Protein AF-A0A7W0CB00-F1 (afdb_monomer)

Organism: NCBI:txid332175

Mean predicted aligned error: 8.46 Å

Structure (mmCIF, N/CA/C/O backbone):
data_AF-A0A7W0CB00-F1
#
_entry.id   AF-A0A7W0CB00-F1
#
loop_
_atom_site.group_PDB
_atom_site.id
_atom_site.type_symbol
_atom_site.label_atom_id
_atom_site.label_alt_id
_atom_site.label_comp_id
_atom_site.label_asym_id
_atom_site.label_entity_id
_atom_site.label_seq_id
_atom_site.pdbx_PDB_ins_code
_atom_site.Cartn_x
_atom_site.Cartn_y
_atom_site.Cartn_z
_atom_site.occupancy
_atom_site.B_iso_or_equiv
_atom_site.auth_seq_id
_atom_site.auth_comp_id
_atom_site.auth_asym_id
_atom_site.auth_atom_id
_atom_site.pdbx_PDB_model_num
ATOM 1 N N . MET A 1 1 ? 24.363 -3.807 2.757 1.00 38.34 1 MET A N 1
ATOM 2 C CA . MET A 1 1 ? 22.999 -4.264 3.064 1.00 38.34 1 MET A CA 1
ATOM 3 C C . MET A 1 1 ? 22.272 -3.070 3.634 1.00 38.34 1 MET A C 1
ATOM 5 O O . MET A 1 1 ? 22.645 -2.633 4.711 1.00 38.34 1 MET A O 1
ATOM 9 N N . THR A 1 2 ? 21.326 -2.505 2.899 1.00 34.03 2 TH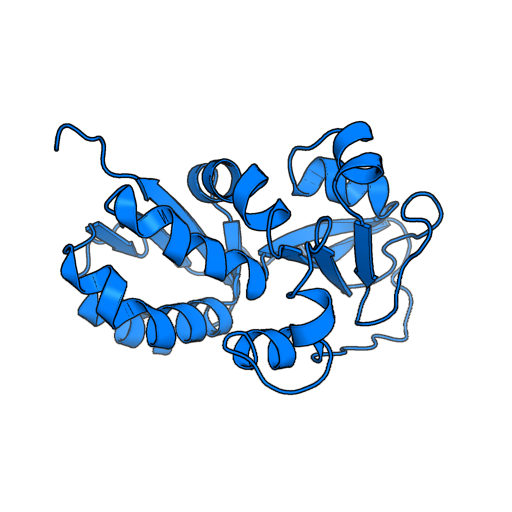R A N 1
ATOM 10 C CA . THR A 1 2 ? 20.305 -1.653 3.511 1.00 34.03 2 THR A CA 1
ATOM 11 C C . THR A 1 2 ? 19.002 -2.302 3.096 1.00 34.03 2 THR A C 1
ATOM 13 O O . THR A 1 2 ? 18.492 -2.011 2.026 1.00 34.03 2 THR A O 1
ATOM 16 N N . SER A 1 3 ? 18.662 -3.339 3.863 1.00 48.78 3 SER A N 1
ATOM 17 C CA . SER A 1 3 ? 17.321 -3.912 3.956 1.00 48.78 3 SER A CA 1
ATOM 18 C C . SER A 1 3 ? 16.402 -2.839 4.537 1.00 48.78 3 SER A C 1
ATOM 20 O O . SER A 1 3 ? 16.895 -1.957 5.257 1.00 48.78 3 SER A O 1
ATOM 22 N N . ILE A 1 4 ? 15.094 -2.938 4.307 1.00 56.94 4 ILE A N 1
ATOM 23 C CA . ILE A 1 4 ? 14.092 -2.175 5.034 1.00 56.94 4 ILE A CA 1
ATOM 24 C C . ILE A 1 4 ? 14.414 -2.513 6.479 1.00 56.94 4 ILE A C 1
ATOM 26 O O . ILE A 1 4 ? 14.528 -3.693 6.828 1.00 56.94 4 ILE A O 1
ATOM 30 N N . ALA A 1 5 ? 14.700 -1.483 7.277 1.00 63.84 5 ALA A N 1
ATOM 31 C CA . ALA A 1 5 ? 14.856 -1.676 8.706 1.00 63.84 5 ALA A CA 1
ATOM 32 C C . ALA A 1 5 ? 13.623 -2.446 9.175 1.00 63.84 5 ALA A C 1
ATOM 34 O O . ALA A 1 5 ? 12.512 -2.081 8.775 1.00 63.84 5 ALA A O 1
ATOM 35 N N . GLU A 1 6 ? 13.826 -3.526 9.935 1.00 71.88 6 GLU A N 1
ATOM 36 C CA . GLU A 1 6 ? 12.709 -4.315 10.446 1.00 71.88 6 GLU A CA 1
ATOM 37 C C . GLU A 1 6 ? 11.661 -3.361 11.031 1.00 71.88 6 GLU A C 1
ATOM 39 O O . GLU A 1 6 ? 12.034 -2.409 11.734 1.00 71.88 6 GLU A O 1
ATOM 44 N N . PRO A 1 7 ? 10.379 -3.538 10.666 1.00 79.12 7 PRO A N 1
ATOM 45 C CA . PRO A 1 7 ? 9.341 -2.606 11.060 1.00 79.12 7 PRO A CA 1
ATOM 46 C C . PRO A 1 7 ? 9.359 -2.464 12.580 1.00 79.12 7 PRO A C 1
ATOM 48 O O . PRO A 1 7 ? 9.308 -3.448 13.312 1.00 79.12 7 PRO A O 1
ATOM 51 N N . SER A 1 8 ? 9.435 -1.225 13.063 1.00 82.62 8 SER A N 1
ATOM 52 C CA . SER A 1 8 ? 9.535 -0.935 14.498 1.00 82.62 8 SER A CA 1
ATOM 53 C C . SER A 1 8 ? 8.220 -1.206 15.239 1.00 82.62 8 SER A C 1
ATOM 55 O O . SER A 1 8 ? 8.160 -1.153 16.474 1.00 82.62 8 SER A O 1
ATOM 57 N N . VAL A 1 9 ? 7.155 -1.470 14.477 1.00 91.69 9 VAL A N 1
ATOM 58 C CA . VAL A 1 9 ? 5.795 -1.706 14.944 1.00 91.69 9 VAL A CA 1
ATOM 59 C C . VAL A 1 9 ? 5.123 -2.766 14.088 1.00 91.69 9 VAL A C 1
ATOM 61 O O . VAL A 1 9 ? 5.097 -2.656 12.863 1.00 91.69 9 VAL A O 1
ATOM 64 N N . GLU A 1 10 ? 4.488 -3.725 14.744 1.00 94.12 10 GLU A N 1
ATOM 65 C CA . GLU A 1 10 ? 3.539 -4.638 14.123 1.00 94.12 10 GLU A CA 1
ATOM 66 C C . GLU A 1 10 ? 2.131 -4.286 14.583 1.00 94.12 10 GLU A C 1
ATOM 68 O O . GLU A 1 10 ? 1.866 -4.150 15.777 1.00 94.12 10 GLU A O 1
ATOM 73 N N . MET A 1 11 ? 1.220 -4.113 13.635 1.00 94.50 11 MET A N 1
ATOM 74 C CA . MET A 1 11 ? -0.173 -3.805 13.904 1.00 94.50 11 MET A CA 1
ATOM 75 C C . MET A 1 11 ? -1.073 -4.822 13.219 1.00 94.50 11 MET A C 1
ATOM 77 O O . MET A 1 11 ? -0.942 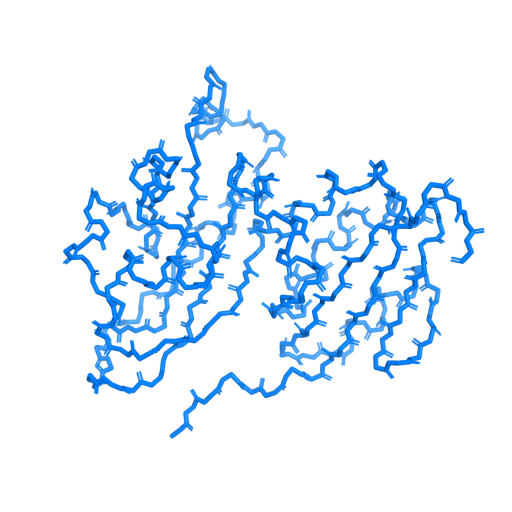-5.059 12.020 1.00 94.50 11 MET A O 1
ATOM 81 N N . ALA A 1 12 ? -2.025 -5.361 13.974 1.00 94.94 12 ALA A N 1
ATOM 82 C CA . ALA A 1 12 ? -3.109 -6.176 13.451 1.00 94.94 12 ALA A CA 1
ATOM 83 C C . ALA A 1 12 ? -4.445 -5.493 13.752 1.00 94.94 12 ALA A C 1
ATOM 85 O O . ALA A 1 12 ? -4.664 -5.014 14.868 1.00 94.94 12 ALA A O 1
ATOM 86 N N . ILE A 1 13 ? -5.326 -5.432 12.757 1.00 92.62 13 ILE A N 1
ATOM 87 C CA . ILE A 1 13 ? -6.650 -4.821 12.884 1.00 92.62 13 ILE A CA 1
ATOM 88 C C . ILE A 1 13 ? -7.703 -5.795 12.369 1.00 92.62 13 ILE A C 1
ATOM 90 O O . ILE A 1 13 ? -7.598 -6.284 11.247 1.00 92.62 13 ILE A O 1
ATOM 94 N N . ILE A 1 14 ? -8.747 -6.030 13.157 1.00 92.69 14 ILE A N 1
ATOM 95 C CA . ILE A 1 14 ? -9.947 -6.744 12.722 1.00 92.69 14 ILE A CA 1
ATOM 96 C C . ILE A 1 14 ? -11.077 -5.728 12.595 1.00 92.69 14 ILE A C 1
ATOM 98 O O . ILE A 1 14 ? -11.448 -5.071 13.568 1.00 92.69 14 ILE A O 1
ATOM 102 N N . VAL A 1 15 ? -11.617 -5.581 11.387 1.00 90.75 15 VAL A N 1
ATOM 103 C CA . VAL A 1 15 ? -12.656 -4.587 11.074 1.00 90.75 15 VAL A CA 1
ATOM 104 C C . VAL A 1 15 ? -13.910 -5.225 10.498 1.00 90.75 15 VAL A C 1
ATOM 106 O O . VAL A 1 15 ? -13.851 -6.278 9.875 1.00 90.75 15 VAL A O 1
ATOM 109 N N . ALA A 1 16 ? -15.060 -4.565 10.609 1.00 89.06 16 ALA A N 1
ATOM 110 C CA . ALA A 1 16 ? -16.251 -5.018 9.898 1.00 89.06 16 ALA A CA 1
ATOM 111 C C . ALA A 1 16 ? -16.028 -5.028 8.369 1.00 89.06 16 ALA A C 1
ATOM 113 O O . ALA A 1 16 ? -15.425 -4.109 7.809 1.00 89.06 16 ALA A O 1
ATOM 114 N N . GLN A 1 17 ? -16.590 -6.026 7.675 1.00 86.00 17 GLN A N 1
ATOM 115 C CA . GLN A 1 17 ? -16.540 -6.158 6.206 1.00 86.00 17 GLN A CA 1
ATOM 116 C C . GLN A 1 17 ? -16.964 -4.871 5.471 1.00 86.00 17 GLN A C 1
ATOM 118 O O . GLN A 1 17 ? -16.367 -4.475 4.470 1.00 86.00 17 GLN A O 1
ATOM 123 N N . SER A 1 18 ? -17.958 -4.160 6.011 1.00 86.81 18 SER A N 1
ATOM 124 C CA . SER A 1 18 ? -18.460 -2.883 5.484 1.00 86.81 18 SER A CA 1
ATOM 125 C C . SER A 1 18 ? -17.407 -1.764 5.459 1.00 86.81 18 SER A C 1
ATOM 127 O O . SER A 1 18 ? -17.572 -0.779 4.735 1.00 86.81 18 SER A O 1
ATOM 129 N N . ARG A 1 19 ? -16.316 -1.898 6.224 1.00 88.06 19 ARG A N 1
ATOM 130 C CA . ARG A 1 19 ? -15.235 -0.910 6.336 1.00 88.06 19 ARG A CA 1
ATOM 131 C C . ARG A 1 19 ? -14.045 -1.191 5.431 1.00 88.06 19 ARG A C 1
ATOM 133 O O . ARG A 1 19 ? -13.216 -0.297 5.270 1.00 88.06 19 ARG A O 1
ATOM 140 N N . LEU A 1 20 ? -13.980 -2.347 4.766 1.00 84.44 20 LEU A N 1
ATOM 141 C CA . LEU A 1 20 ? -12.871 -2.674 3.860 1.00 84.44 20 LEU A CA 1
ATOM 142 C C . LEU A 1 20 ? -12.677 -1.618 2.765 1.00 84.44 20 LEU A C 1
ATOM 144 O O . LEU A 1 20 ? -11.552 -1.214 2.481 1.00 84.44 20 LEU A O 1
ATOM 148 N N . SER A 1 21 ? -13.767 -1.093 2.203 1.00 84.25 21 SER A N 1
ATOM 149 C CA . SER A 1 21 ? -13.711 -0.025 1.195 1.00 84.25 21 SER A CA 1
ATOM 150 C C . SER A 1 21 ? -13.016 1.244 1.698 1.00 84.25 21 SER A C 1
ATOM 152 O O . SER A 1 21 ? -12.333 1.911 0.925 1.00 84.25 21 SER A O 1
ATOM 154 N N . LEU A 1 22 ? -13.169 1.570 2.985 1.00 86.06 22 LEU A N 1
ATOM 155 C CA . LEU A 1 22 ? -12.521 2.724 3.606 1.00 86.06 22 LEU A CA 1
ATOM 156 C C . LEU A 1 22 ? -11.036 2.455 3.851 1.00 86.06 22 LEU A C 1
ATOM 158 O O . LEU A 1 22 ? -10.194 3.313 3.598 1.00 86.06 22 LEU A O 1
ATOM 162 N N . ILE A 1 23 ? -10.718 1.242 4.296 1.00 86.56 23 ILE A N 1
ATOM 163 C CA . ILE A 1 23 ? -9.348 0.813 4.578 1.00 86.56 23 ILE A CA 1
ATOM 164 C C . ILE A 1 23 ? -8.503 0.792 3.313 1.00 86.56 23 ILE A C 1
ATOM 166 O O . ILE A 1 23 ? -7.345 1.191 3.353 1.00 86.56 23 ILE A O 1
ATOM 170 N N . ARG A 1 24 ? -9.088 0.450 2.162 1.00 86.00 24 ARG A N 1
ATOM 171 C CA . ARG A 1 24 ? -8.395 0.508 0.866 1.00 86.00 24 ARG A CA 1
ATOM 172 C C . ARG A 1 24 ? -7.838 1.896 0.523 1.00 86.00 24 ARG A C 1
ATOM 174 O O . ARG A 1 24 ? -6.955 2.001 -0.322 1.00 86.00 24 ARG A O 1
ATOM 181 N N . LEU A 1 25 ? -8.287 2.972 1.173 1.00 87.06 25 LEU A N 1
ATOM 182 C CA . LEU A 1 25 ? -7.678 4.292 0.988 1.00 87.06 25 LEU A CA 1
ATOM 183 C C . LEU A 1 25 ? -6.226 4.352 1.490 1.00 87.06 25 LEU A C 1
ATOM 185 O O . LEU A 1 25 ? -5.469 5.196 1.009 1.00 87.06 25 LEU A O 1
ATOM 189 N N . VAL A 1 26 ? -5.814 3.443 2.383 1.00 89.88 26 VAL A N 1
ATOM 190 C CA . VAL A 1 26 ? -4.429 3.329 2.868 1.00 89.88 26 VAL A CA 1
ATOM 191 C C . VAL A 1 26 ? -3.440 3.068 1.727 1.00 89.88 26 VAL A C 1
ATOM 193 O O . VAL A 1 26 ? -2.321 3.568 1.748 1.00 89.88 26 VAL A O 1
ATOM 196 N N . PHE A 1 27 ? -3.861 2.389 0.656 1.00 90.12 27 PHE A N 1
ATOM 197 C CA . PHE A 1 27 ? -3.003 2.127 -0.503 1.00 90.12 27 PHE A CA 1
ATOM 198 C C . PHE A 1 27 ? -2.550 3.395 -1.232 1.00 90.12 27 PHE A C 1
ATOM 200 O O . PHE A 1 27 ? -1.502 3.392 -1.877 1.00 90.12 27 PHE A O 1
ATOM 207 N N . GLY A 1 28 ? -3.302 4.491 -1.114 1.00 88.81 28 GLY A N 1
ATOM 208 C CA . GLY A 1 28 ? -2.909 5.783 -1.672 1.00 88.81 28 GLY A CA 1
ATOM 209 C C . GLY A 1 28 ? -1.833 6.508 -0.855 1.00 88.81 28 GLY A C 1
ATOM 210 O O . GLY A 1 28 ? -1.223 7.453 -1.359 1.00 88.81 28 GLY A O 1
ATOM 211 N N . TYR A 1 29 ? -1.585 6.073 0.383 1.00 89.25 29 TYR A N 1
ATOM 212 C CA . TYR A 1 29 ? -0.514 6.588 1.237 1.00 89.25 29 TYR A CA 1
ATOM 213 C C . TYR A 1 29 ? 0.840 5.987 0.864 1.00 89.25 29 TYR A C 1
ATOM 215 O O . TYR A 1 29 ? 1.828 6.715 0.767 1.00 89.25 29 TYR A O 1
ATOM 223 N N . GLY A 1 30 ? 0.840 4.705 0.501 1.00 90.56 30 GLY A N 1
ATOM 224 C CA . GLY A 1 30 ? 1.978 4.006 -0.081 1.00 90.56 30 GLY A CA 1
ATOM 225 C C . GLY 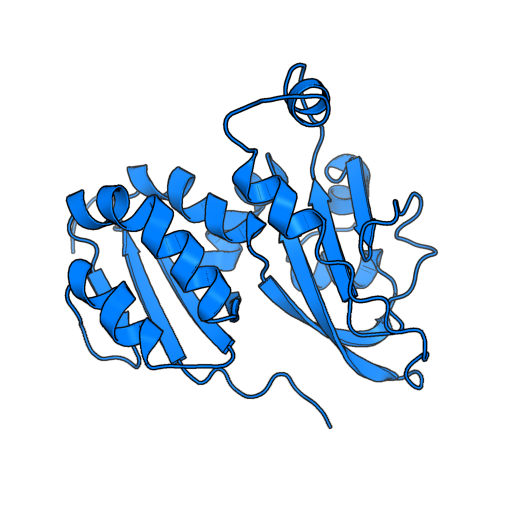A 1 30 ? 2.463 2.844 0.771 1.00 90.56 30 GLY A C 1
ATOM 226 O O . GLY A 1 30 ? 2.483 2.922 1.994 1.00 90.56 30 GLY A O 1
ATOM 227 N N . ILE A 1 31 ? 2.863 1.776 0.090 1.00 92.50 31 ILE A N 1
ATOM 228 C CA . ILE A 1 31 ? 3.422 0.559 0.678 1.00 92.50 31 ILE A CA 1
ATOM 229 C C . ILE A 1 31 ? 4.881 0.453 0.277 1.00 92.50 31 ILE A C 1
ATOM 231 O O . ILE A 1 31 ? 5.223 0.675 -0.881 1.00 92.50 31 ILE A O 1
ATOM 235 N N . GLN A 1 32 ? 5.735 0.105 1.223 1.00 92.75 32 GLN A N 1
ATOM 236 C CA . GLN A 1 32 ? 7.159 -0.062 1.014 1.00 92.75 32 GLN A CA 1
ATOM 237 C C . GLN A 1 32 ? 7.503 -1.506 0.671 1.00 92.75 32 GLN A C 1
ATOM 239 O O . GLN A 1 32 ? 7.108 -2.450 1.352 1.00 92.75 32 GLN A O 1
ATOM 244 N N . PHE A 1 33 ? 8.300 -1.637 -0.379 1.00 92.56 33 PHE A N 1
ATOM 245 C CA . PHE A 1 33 ? 8.889 -2.874 -0.858 1.00 92.56 33 PHE A CA 1
ATOM 246 C C . PHE A 1 33 ? 10.383 -2.679 -1.068 1.00 92.56 33 PHE A C 1
ATOM 248 O O . PHE A 1 33 ? 10.890 -1.555 -1.083 1.00 92.56 33 PHE A O 1
ATOM 255 N N . GLU A 1 34 ? 11.075 -3.783 -1.308 1.00 91.88 34 GLU A N 1
ATOM 256 C CA . GLU A 1 34 ? 12.473 -3.778 -1.698 1.00 91.88 34 GLU A CA 1
ATOM 257 C C . GLU A 1 34 ? 12.714 -4.546 -2.972 1.00 91.88 34 GLU A C 1
ATOM 259 O O . GLU A 1 34 ? 12.075 -5.554 -3.256 1.00 91.88 34 GLU A O 1
ATOM 264 N N . THR A 1 35 ? 13.688 -4.056 -3.725 1.00 93.81 35 THR A N 1
ATOM 265 C CA . THR A 1 35 ? 14.151 -4.712 -4.934 1.00 93.81 35 THR A CA 1
ATOM 266 C C . THR A 1 35 ? 15.622 -4.393 -5.170 1.00 93.81 35 THR A C 1
ATOM 268 O O . THR A 1 35 ? 16.099 -3.334 -4.754 1.00 93.81 35 THR A O 1
ATOM 271 N N . PRO A 1 36 ? 16.377 -5.267 -5.849 1.00 93.81 36 PRO A N 1
ATOM 272 C CA . PRO A 1 36 ? 17.670 -4.893 -6.398 1.00 93.81 36 PRO A CA 1
ATOM 273 C C . PRO A 1 36 ? 17.551 -3.727 -7.393 1.00 93.81 36 PRO A C 1
ATOM 275 O O . PRO A 1 36 ? 16.606 -3.641 -8.177 1.00 93.81 36 PRO A O 1
ATOM 278 N N . ALA A 1 37 ? 18.541 -2.840 -7.394 1.00 93.31 37 ALA A N 1
ATOM 279 C CA . ALA A 1 37 ? 18.692 -1.809 -8.407 1.00 93.31 37 ALA A CA 1
ATOM 280 C C . ALA A 1 37 ? 18.960 -2.453 -9.776 1.00 93.31 37 ALA A C 1
ATOM 282 O O . ALA A 1 37 ? 19.809 -3.345 -9.893 1.00 93.31 37 ALA A O 1
ATOM 283 N N . GLY A 1 38 ? 18.264 -1.971 -10.803 1.00 93.19 38 GLY A N 1
ATOM 284 C CA . GLY A 1 38 ? 18.233 -2.545 -12.149 1.00 93.19 38 GLY A CA 1
ATOM 285 C C . GLY A 1 38 ? 17.049 -3.485 -12.396 1.00 93.19 38 GLY A C 1
ATOM 286 O O . GLY A 1 38 ? 16.883 -3.947 -13.519 1.00 93.19 38 GLY A O 1
ATOM 287 N N . THR A 1 39 ? 16.207 -3.766 -11.394 1.00 95.62 39 THR A N 1
ATOM 288 C CA . THR A 1 39 ? 14.966 -4.524 -11.623 1.00 95.62 39 THR A CA 1
ATOM 289 C C . THR A 1 39 ? 14.023 -3.727 -12.519 1.00 95.62 39 THR A C 1
ATOM 291 O O . THR A 1 39 ? 13.791 -2.536 -12.289 1.00 95.62 39 THR A O 1
ATOM 294 N N . ARG A 1 40 ? 13.458 -4.381 -13.536 1.00 95.44 40 ARG A N 1
ATOM 295 C CA . ARG A 1 40 ? 12.461 -3.773 -14.422 1.00 95.44 40 ARG A CA 1
ATOM 296 C C . ARG A 1 40 ? 11.192 -3.452 -13.651 1.00 95.44 40 ARG A C 1
ATOM 298 O O . ARG A 1 40 ? 10.769 -4.220 -12.789 1.00 95.44 40 ARG A O 1
ATOM 305 N N . VAL A 1 41 ? 10.553 -2.336 -13.984 1.00 94.94 41 VAL A N 1
ATOM 306 C CA . VAL A 1 41 ? 9.341 -1.900 -13.277 1.00 94.94 41 VAL A CA 1
ATOM 307 C C . VAL A 1 41 ? 8.215 -2.929 -13.410 1.00 94.94 41 VAL A C 1
ATOM 309 O O . VAL A 1 41 ? 7.532 -3.215 -12.433 1.00 94.94 41 VAL A O 1
ATOM 312 N N . SER A 1 42 ? 8.051 -3.524 -14.590 1.00 93.12 42 SER A N 1
ATOM 313 C CA . SER A 1 42 ? 7.098 -4.618 -14.841 1.00 93.12 42 SER A CA 1
ATOM 314 C C . SER A 1 42 ? 7.316 -5.839 -13.939 1.00 93.12 42 SER A C 1
ATOM 316 O O . SER A 1 42 ? 6.364 -6.313 -13.319 1.00 93.12 42 SER A O 1
ATOM 318 N N . ASP A 1 43 ? 8.549 -6.335 -13.838 1.00 94.50 43 ASP A N 1
ATOM 319 C CA . ASP A 1 43 ? 8.894 -7.495 -13.003 1.00 94.50 43 ASP A CA 1
ATOM 320 C C . ASP A 1 43 ? 8.682 -7.191 -11.518 1.00 94.50 43 ASP A C 1
ATOM 322 O O . ASP A 1 43 ? 8.090 -7.985 -10.784 1.00 94.50 43 ASP A O 1
ATOM 326 N N . PHE A 1 44 ? 9.109 -6.001 -11.087 1.00 95.69 44 PHE A N 1
ATOM 327 C CA . PHE A 1 44 ? 8.903 -5.537 -9.723 1.00 95.69 44 PHE A CA 1
ATOM 328 C C . PHE A 1 44 ? 7.415 -5.477 -9.364 1.00 95.69 44 PHE A C 1
ATOM 330 O O . PHE A 1 44 ? 7.023 -5.987 -8.320 1.00 95.69 44 PHE A O 1
ATOM 337 N N . LEU A 1 45 ? 6.574 -4.879 -10.215 1.00 93.88 45 LEU A N 1
ATOM 338 C CA . LEU A 1 45 ? 5.144 -4.745 -9.930 1.00 93.88 45 LEU A CA 1
ATOM 339 C C . LEU A 1 45 ? 4.444 -6.105 -9.865 1.00 93.88 45 LEU A C 1
ATOM 341 O O . LEU A 1 45 ? 3.610 -6.297 -8.986 1.00 93.88 45 LEU A O 1
ATOM 345 N N . GLN A 1 46 ? 4.803 -7.058 -10.728 1.00 93.06 46 GLN A N 1
ATOM 346 C CA . GLN A 1 46 ? 4.266 -8.422 -10.662 1.00 93.06 46 GLN A CA 1
ATOM 347 C C . GLN A 1 46 ? 4.559 -9.075 -9.308 1.00 93.06 46 GLN A C 1
ATOM 349 O O . GLN A 1 46 ? 3.656 -9.601 -8.659 1.00 93.06 46 GLN A O 1
ATOM 354 N N . GLN A 1 47 ? 5.804 -8.972 -8.839 1.00 91.31 47 GLN A N 1
ATOM 355 C CA . GLN A 1 47 ? 6.219 -9.535 -7.555 1.00 91.31 47 GLN A CA 1
ATOM 356 C C . GLN A 1 47 ? 5.579 -8.802 -6.370 1.00 91.31 47 GLN A C 1
ATOM 358 O O . GLN A 1 47 ? 4.951 -9.433 -5.521 1.00 91.31 47 GLN A O 1
ATOM 363 N N . ALA A 1 48 ? 5.699 -7.473 -6.328 1.00 90.62 48 ALA A N 1
ATOM 364 C CA . ALA A 1 48 ? 5.238 -6.639 -5.220 1.00 90.62 48 ALA A CA 1
ATOM 365 C C . ALA A 1 48 ? 3.714 -6.677 -5.046 1.00 90.62 48 ALA A C 1
ATOM 367 O O . ALA A 1 48 ? 3.211 -6.636 -3.927 1.00 90.62 48 ALA A O 1
ATOM 368 N N . LEU A 1 49 ? 2.974 -6.757 -6.153 1.00 88.50 49 LEU A N 1
ATOM 369 C CA . LEU A 1 49 ? 1.514 -6.761 -6.146 1.00 88.50 49 LEU A CA 1
ATOM 370 C C . LEU A 1 49 ? 0.912 -8.168 -6.221 1.00 88.50 49 LEU A C 1
ATOM 372 O O . LEU A 1 49 ? -0.309 -8.290 -6.214 1.00 88.50 49 LEU A O 1
ATOM 376 N N . CYS A 1 50 ? 1.746 -9.211 -6.295 1.00 87.75 50 CYS A N 1
ATOM 377 C CA . CYS A 1 50 ? 1.323 -10.595 -6.518 1.00 87.75 50 CYS A CA 1
ATOM 378 C C . CYS A 1 50 ? 0.402 -10.733 -7.747 1.00 87.75 50 CYS A C 1
ATOM 380 O O . CYS A 1 50 ? -0.659 -11.351 -7.680 1.00 87.75 50 CYS A O 1
ATOM 382 N N . THR A 1 51 ? 0.805 -10.126 -8.866 1.00 88.12 51 THR A N 1
ATOM 383 C CA . THR A 1 51 ? 0.048 -10.096 -10.128 1.00 88.12 51 THR A CA 1
ATOM 384 C C . THR A 1 51 ? 0.842 -10.707 -11.277 1.00 88.12 51 THR A C 1
ATOM 386 O O . THR A 1 51 ? 2.057 -10.872 -11.184 1.00 88.12 51 THR A O 1
ATOM 389 N N . ASP A 1 52 ? 0.158 -11.034 -12.373 1.00 87.94 52 ASP A N 1
ATOM 390 C CA . ASP A 1 52 ? 0.793 -11.484 -13.612 1.00 87.94 52 ASP A CA 1
ATOM 391 C C . ASP A 1 52 ? 1.023 -10.331 -14.609 1.00 87.94 52 ASP A C 1
ATOM 393 O O . ASP A 1 52 ? 0.506 -9.217 -14.462 1.00 87.94 52 ASP A O 1
ATOM 397 N N . ALA A 1 53 ? 1.801 -10.607 -15.657 1.00 85.69 53 ALA A N 1
ATOM 398 C CA . ALA A 1 53 ? 2.078 -9.653 -16.730 1.00 85.69 53 ALA A CA 1
ATOM 399 C C . ALA A 1 53 ? 0.798 -9.144 -17.424 1.00 85.69 53 ALA A C 1
ATOM 401 O O . ALA A 1 53 ? 0.721 -7.975 -17.810 1.00 85.69 53 ALA A O 1
ATOM 402 N N . GLY A 1 54 ? -0.229 -9.992 -17.538 1.00 84.62 54 GLY A N 1
ATOM 403 C CA . GLY A 1 54 ? -1.515 -9.636 -18.127 1.00 84.62 54 GLY A CA 1
ATOM 404 C C . GLY A 1 54 ? -2.261 -8.587 -17.304 1.00 84.62 54 GLY A C 1
ATOM 405 O O . GLY A 1 54 ? -2.879 -7.689 -17.877 1.00 84.62 54 GLY A O 1
ATOM 406 N N . TYR A 1 55 ? -2.175 -8.637 -15.977 1.00 86.81 55 TYR A N 1
ATOM 407 C CA . TYR A 1 55 ? -2.732 -7.612 -15.103 1.00 86.81 55 TYR A CA 1
ATOM 408 C C . TYR A 1 55 ? -2.020 -6.271 -15.304 1.00 86.81 55 TYR A C 1
ATOM 410 O O . TYR A 1 55 ? -2.683 -5.249 -15.487 1.00 86.81 55 TYR A O 1
ATOM 418 N N . ILE A 1 56 ? -0.683 -6.263 -15.335 1.00 86.25 56 ILE A N 1
ATOM 419 C CA . ILE A 1 56 ? 0.090 -5.035 -15.573 1.00 86.25 56 ILE A CA 1
ATOM 420 C C . ILE A 1 56 ? -0.297 -4.411 -16.917 1.00 86.25 56 ILE A C 1
ATOM 422 O O . ILE A 1 56 ? -0.615 -3.227 -16.966 1.00 86.25 56 ILE A O 1
ATOM 426 N N . GLN A 1 57 ? -0.348 -5.207 -17.986 1.00 83.94 57 GLN A N 1
ATOM 427 C CA . GLN A 1 57 ? -0.636 -4.718 -19.334 1.00 83.94 57 GLN A CA 1
ATOM 428 C C . GLN A 1 57 ? -2.087 -4.246 -19.515 1.00 83.94 57 GLN A C 1
ATOM 430 O O . GLN A 1 57 ? -2.336 -3.230 -20.160 1.00 83.94 57 GLN A O 1
ATOM 435 N N . ASN A 1 58 ? -3.057 -4.990 -18.976 1.00 83.44 58 ASN A N 1
ATOM 436 C CA . ASN A 1 58 ? -4.473 -4.769 -19.286 1.00 83.44 58 ASN A CA 1
ATOM 437 C C . ASN A 1 58 ? -5.209 -3.939 -18.231 1.00 83.44 58 ASN A C 1
ATOM 439 O O . ASN A 1 58 ? -6.253 -3.352 -18.527 1.00 83.44 58 ASN A O 1
ATOM 443 N N . ARG A 1 59 ? -4.716 -3.919 -16.987 1.00 83.88 59 ARG A N 1
ATOM 444 C CA . ARG A 1 59 ? -5.396 -3.260 -15.862 1.00 83.88 59 ARG A CA 1
ATOM 445 C C . ARG A 1 59 ? -4.710 -1.972 -15.457 1.00 83.88 59 ARG A C 1
ATOM 447 O O . ARG A 1 59 ? -5.431 -1.025 -15.163 1.00 83.88 59 ARG A O 1
ATOM 454 N N . ILE A 1 60 ? -3.378 -1.891 -15.475 1.00 86.38 60 ILE A N 1
ATOM 455 C CA . ILE A 1 60 ? -2.659 -0.652 -15.149 1.00 86.38 60 ILE A CA 1
ATOM 456 C C . ILE A 1 60 ? -2.606 0.237 -16.394 1.00 86.38 60 ILE A C 1
ATOM 458 O O . ILE A 1 60 ? -1.907 -0.052 -17.354 1.00 86.38 60 ILE A O 1
ATOM 462 N N . GLN A 1 61 ? -3.348 1.345 -16.370 1.00 83.44 61 GLN A N 1
ATOM 463 C CA . GLN A 1 61 ? -3.383 2.304 -17.482 1.00 83.44 61 GLN A CA 1
ATOM 464 C C . GLN A 1 61 ? -2.511 3.526 -17.239 1.00 83.44 61 GLN A C 1
ATOM 466 O O . GLN A 1 61 ? -2.153 4.241 -18.171 1.00 83.44 61 GLN A O 1
ATOM 471 N N . THR A 1 62 ? -2.219 3.826 -15.978 1.00 85.19 62 THR A N 1
ATOM 472 C CA . THR A 1 62 ? -1.356 4.945 -15.629 1.00 85.19 62 THR A CA 1
ATOM 473 C C . THR A 1 62 ? -0.351 4.497 -14.589 1.00 85.19 62 THR A C 1
ATOM 475 O O . THR A 1 62 ? -0.721 4.015 -13.516 1.00 85.19 62 THR A O 1
ATOM 478 N N . LEU A 1 63 ? 0.919 4.694 -14.927 1.00 89.06 63 LEU A N 1
ATOM 479 C CA . LEU A 1 63 ? 2.063 4.462 -14.069 1.00 89.06 63 LEU A CA 1
ATOM 480 C C . LEU A 1 63 ? 2.893 5.744 -14.023 1.00 89.06 63 LEU A C 1
ATOM 482 O O . LEU A 1 63 ? 3.301 6.274 -15.058 1.00 89.06 63 LEU A O 1
ATOM 486 N N . PHE A 1 64 ? 3.169 6.221 -12.815 1.00 87.75 64 PHE A N 1
ATOM 487 C CA . PHE A 1 64 ? 4.159 7.267 -12.589 1.00 87.75 64 PHE A CA 1
ATOM 488 C C . PHE A 1 64 ? 5.306 6.729 -11.743 1.00 87.75 64 PHE A C 1
ATOM 490 O O . PHE A 1 64 ? 5.065 6.023 -10.769 1.00 87.75 64 PHE A O 1
ATOM 497 N N . MET A 1 65 ? 6.530 7.131 -12.068 1.00 90.12 65 MET A N 1
ATOM 498 C CA . MET A 1 65 ? 7.720 6.965 -11.240 1.00 90.12 65 MET A CA 1
ATOM 499 C C . MET A 1 65 ? 8.220 8.349 -10.830 1.00 90.12 65 MET A C 1
ATOM 501 O O . MET A 1 65 ? 8.549 9.166 -11.688 1.00 90.12 65 MET A O 1
ATOM 505 N N . ASP A 1 66 ? 8.225 8.636 -9.528 1.00 86.06 66 ASP A N 1
ATOM 506 C CA . ASP A 1 66 ? 8.583 9.946 -8.960 1.00 86.06 66 ASP A CA 1
ATOM 507 C C . ASP A 1 66 ? 7.858 11.121 -9.648 1.00 86.06 66 ASP A C 1
ATOM 509 O O . ASP A 1 66 ? 8.425 12.181 -9.914 1.00 86.06 66 ASP A O 1
ATOM 513 N N . GLY A 1 67 ? 6.582 10.907 -9.986 1.00 79.50 67 GLY A N 1
ATOM 514 C CA . GLY A 1 67 ? 5.728 11.884 -10.665 1.00 79.50 67 GLY A CA 1
ATOM 515 C C . GLY A 1 67 ? 5.932 11.993 -12.182 1.00 79.50 67 GLY A C 1
ATOM 516 O O . GLY A 1 67 ? 5.158 12.687 -12.840 1.00 79.50 67 GLY A O 1
ATOM 517 N N . ARG A 1 68 ? 6.916 11.297 -12.766 1.00 86.00 68 ARG A N 1
ATOM 518 C CA . ARG A 1 68 ? 7.096 11.190 -14.222 1.00 86.00 68 ARG A CA 1
ATOM 519 C C . ARG A 1 68 ? 6.276 10.027 -14.771 1.00 86.00 68 ARG A C 1
ATOM 521 O O . ARG A 1 68 ? 6.335 8.934 -14.221 1.00 86.00 68 ARG A O 1
ATOM 528 N N . ALA A 1 69 ? 5.544 10.248 -15.861 1.00 84.00 69 ALA A N 1
ATOM 529 C CA . ALA A 1 69 ? 4.821 9.177 -16.545 1.00 84.00 69 ALA A CA 1
ATOM 530 C C . ALA A 1 69 ? 5.797 8.132 -17.115 1.00 84.00 69 ALA A C 1
ATOM 532 O O . ALA A 1 69 ? 6.846 8.484 -17.666 1.00 84.00 69 ALA A O 1
ATOM 533 N N . VAL A 1 70 ? 5.453 6.856 -16.955 1.00 85.44 70 VAL A N 1
ATOM 534 C CA . VAL A 1 70 ? 6.193 5.719 -17.510 1.00 85.44 70 VAL A CA 1
ATOM 535 C C . VAL A 1 70 ? 5.278 5.001 -18.493 1.00 85.44 70 VAL A C 1
ATOM 537 O O . VAL A 1 70 ? 4.359 4.295 -18.088 1.00 85.44 70 VAL A O 1
ATOM 540 N N . ASP A 1 71 ? 5.548 5.183 -19.783 1.00 82.38 71 ASP A N 1
ATOM 541 C CA . ASP A 1 71 ? 4.717 4.628 -20.860 1.00 82.38 71 ASP A CA 1
ATOM 542 C C . ASP A 1 71 ? 5.031 3.155 -21.153 1.00 82.38 71 ASP A C 1
ATOM 544 O O . ASP A 1 71 ? 4.223 2.435 -21.734 1.00 82.38 71 ASP A O 1
ATOM 548 N N . SER A 1 72 ? 6.223 2.686 -20.779 1.00 87.19 72 SER A N 1
ATOM 549 C CA . SER A 1 72 ? 6.685 1.322 -21.056 1.00 87.19 72 SER A CA 1
ATOM 550 C C . SER A 1 72 ? 7.378 0.729 -19.823 1.00 87.19 72 SER A C 1
ATOM 552 O O . SER A 1 72 ? 8.599 0.824 -19.688 1.00 87.19 72 SER A O 1
ATOM 554 N N . PRO A 1 73 ? 6.611 0.105 -18.904 1.00 87.06 73 PRO A N 1
ATOM 555 C CA . PRO A 1 73 ? 7.146 -0.509 -17.682 1.00 87.06 73 PRO A CA 1
ATOM 556 C C . PRO A 1 73 ? 8.157 -1.642 -17.938 1.00 87.06 73 PRO A C 1
ATOM 558 O O . PRO A 1 73 ? 8.920 -2.013 -17.048 1.00 87.06 73 PRO A O 1
ATOM 561 N N . GLU A 1 74 ? 8.156 -2.224 -19.139 1.00 88.62 74 GLU A N 1
ATOM 562 C CA . GLU A 1 74 ? 9.085 -3.285 -19.557 1.00 88.62 74 GLU A CA 1
ATOM 563 C C . GLU A 1 74 ? 10.488 -2.772 -19.903 1.00 88.62 74 GLU A C 1
ATOM 565 O O . GLU A 1 74 ? 11.458 -3.521 -19.795 1.00 88.62 74 GLU A O 1
ATOM 570 N N . SER A 1 75 ? 10.605 -1.500 -20.295 1.00 88.56 75 SER A N 1
ATOM 571 C CA . SER A 1 75 ? 11.875 -0.862 -20.664 1.00 88.56 75 SER A CA 1
ATOM 572 C C . SER A 1 75 ? 12.426 0.076 -19.588 1.00 88.56 75 SER A C 1
ATOM 574 O O . SER A 1 75 ? 13.503 0.639 -19.762 1.00 88.56 75 SER A O 1
ATOM 576 N N . GLU A 1 76 ? 11.681 0.291 -18.504 1.00 91.94 76 GLU A N 1
ATOM 577 C CA . GLU A 1 76 ? 12.074 1.152 -17.389 1.00 91.94 76 GLU A CA 1
ATOM 578 C C . GLU A 1 76 ? 12.624 0.304 -16.234 1.00 91.94 76 GLU A C 1
ATOM 580 O O . GLU A 1 76 ? 12.046 -0.722 -15.870 1.00 91.94 76 GLU A O 1
ATOM 585 N N . GLU A 1 77 ? 13.721 0.752 -15.625 1.00 94.50 77 GLU A N 1
ATOM 586 C CA . GLU A 1 77 ? 14.379 0.060 -14.514 1.00 94.50 77 GLU A CA 1
ATOM 587 C C . GLU A 1 77 ? 14.381 0.911 -13.243 1.00 94.50 77 GLU A C 1
ATOM 589 O O . GLU A 1 77 ? 14.618 2.120 -13.264 1.00 94.50 77 GLU A O 1
ATOM 594 N N . ILE A 1 78 ? 14.194 0.252 -12.104 1.00 94.25 78 ILE A N 1
ATOM 595 C CA . ILE A 1 78 ? 14.293 0.857 -10.780 1.00 94.25 78 ILE A CA 1
ATOM 596 C C . ILE A 1 78 ? 15.770 0.952 -10.415 1.00 94.25 78 ILE A C 1
ATOM 598 O O . ILE A 1 78 ? 16.403 -0.028 -10.036 1.00 94.25 78 ILE A O 1
ATOM 602 N N . GLN A 1 79 ? 16.340 2.144 -10.548 1.00 90.69 79 GLN A N 1
ATOM 603 C CA . GLN A 1 79 ? 17.764 2.376 -10.277 1.00 90.69 79 GLN A CA 1
ATOM 604 C C . GLN A 1 79 ? 18.026 2.828 -8.838 1.00 90.69 79 GLN A C 1
ATOM 606 O O . GLN A 1 79 ? 19.108 2.598 -8.305 1.00 90.69 79 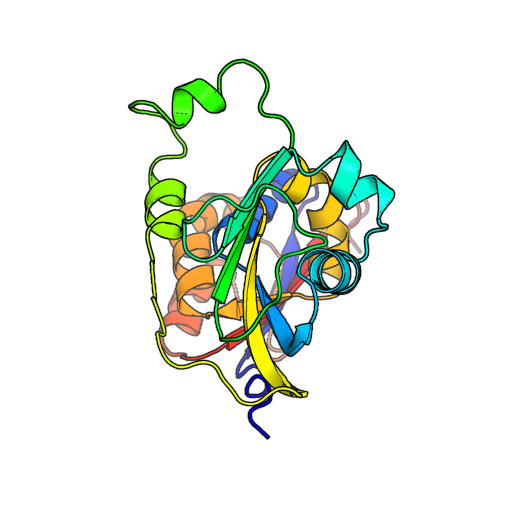GLN A O 1
ATOM 611 N N . ASN A 1 80 ? 17.044 3.485 -8.220 1.00 90.62 80 ASN A N 1
ATOM 612 C CA . ASN A 1 80 ? 17.159 4.191 -6.949 1.00 90.62 80 ASN A CA 1
ATOM 613 C C . ASN A 1 80 ? 15.906 3.967 -6.110 1.00 90.62 80 ASN A C 1
ATOM 615 O O . ASN A 1 80 ? 14.888 3.503 -6.619 1.00 90.62 80 ASN A O 1
ATOM 619 N N . THR A 1 81 ? 15.961 4.395 -4.848 1.00 90.69 81 THR A N 1
ATOM 620 C CA . THR A 1 81 ? 14.744 4.565 -4.059 1.00 90.69 81 THR A CA 1
ATOM 621 C C . THR A 1 81 ? 13.793 5.525 -4.758 1.00 90.69 81 THR A C 1
ATOM 623 O O . THR A 1 81 ? 14.181 6.661 -5.035 1.00 90.69 81 THR A O 1
ATOM 626 N N . CYS A 1 82 ? 12.575 5.065 -5.029 1.00 91.19 82 CYS A N 1
ATOM 627 C CA . CYS A 1 82 ? 11.576 5.807 -5.792 1.00 91.19 82 CYS A CA 1
ATOM 628 C C . CYS A 1 82 ? 10.156 5.532 -5.287 1.00 91.19 82 CYS A C 1
ATOM 630 O O . CYS A 1 82 ? 9.912 4.620 -4.491 1.00 91.19 82 CYS A O 1
ATOM 632 N N . THR A 1 83 ? 9.210 6.339 -5.760 1.00 92.88 83 THR A N 1
ATOM 633 C CA . THR A 1 83 ? 7.775 6.118 -5.574 1.00 92.88 83 THR A CA 1
ATOM 634 C C . THR A 1 83 ? 7.118 5.777 -6.905 1.00 92.88 83 THR A C 1
ATOM 636 O O . THR A 1 83 ? 7.193 6.554 -7.857 1.00 92.88 83 THR A O 1
ATOM 639 N N . LEU A 1 84 ? 6.422 4.644 -6.953 1.00 93.75 84 LEU A N 1
ATOM 640 C CA . LEU A 1 84 ? 5.552 4.251 -8.051 1.00 93.75 84 LEU A CA 1
ATOM 641 C C . LEU A 1 84 ? 4.097 4.544 -7.693 1.00 93.75 84 LEU A C 1
ATOM 643 O O . LEU A 1 84 ? 3.611 4.116 -6.650 1.00 93.75 84 LEU A O 1
ATOM 647 N N . ALA A 1 85 ? 3.381 5.243 -8.565 1.00 92.12 85 ALA A N 1
ATOM 648 C CA . ALA A 1 85 ? 1.937 5.419 -8.462 1.00 92.12 85 ALA A CA 1
ATOM 649 C C . ALA A 1 85 ? 1.255 4.664 -9.604 1.00 92.12 85 ALA A C 1
ATOM 651 O O . ALA A 1 85 ? 1.496 4.975 -10.771 1.00 92.12 85 ALA A O 1
ATOM 652 N N . VAL A 1 86 ? 0.408 3.692 -9.261 1.00 90.62 86 VAL A N 1
ATOM 653 C CA . VAL A 1 86 ? -0.306 2.828 -10.210 1.00 90.62 86 VAL A CA 1
ATOM 654 C C . VAL A 1 86 ? -1.810 3.044 -10.125 1.00 90.62 86 VAL A C 1
ATOM 656 O O . VAL A 1 86 ? -2.401 3.122 -9.046 1.00 90.62 86 VAL A O 1
ATOM 659 N N . SER A 1 87 ? -2.442 3.141 -11.288 1.00 85.81 87 SER A N 1
ATOM 660 C CA . SER A 1 87 ? -3.875 3.369 -11.415 1.00 85.81 87 SER A CA 1
ATOM 661 C C . SER A 1 87 ? -4.421 2.602 -12.610 1.00 85.81 87 SER A C 1
ATOM 663 O O . SER A 1 87 ? -3.815 2.558 -13.684 1.00 85.81 87 SER A O 1
ATOM 6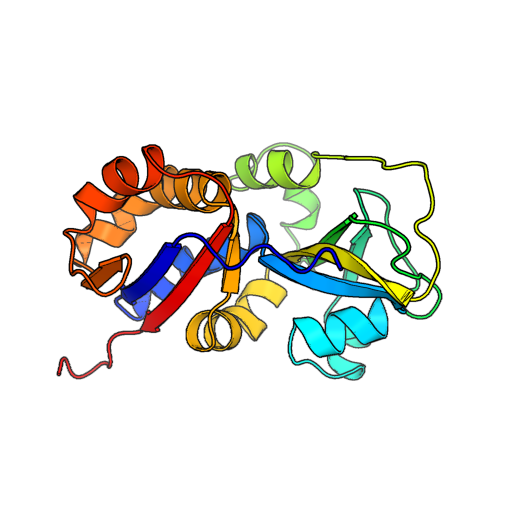65 N N . ALA A 1 88 ? -5.608 2.037 -12.432 1.00 83.00 88 ALA A N 1
ATOM 666 C CA . ALA A 1 88 ? -6.374 1.437 -13.505 1.00 83.00 88 ALA A CA 1
ATOM 667 C C . ALA A 1 88 ? -7.094 2.496 -14.335 1.00 83.00 88 ALA A C 1
ATOM 669 O O . ALA A 1 88 ? -7.027 3.695 -14.032 1.00 83.00 88 ALA A O 1
ATOM 670 N N . ALA A 1 89 ? -7.816 2.031 -15.356 1.00 64.88 89 ALA A N 1
ATOM 671 C CA . ALA A 1 89 ? -8.718 2.852 -16.146 1.00 64.88 89 ALA A CA 1
ATOM 672 C C . ALA A 1 89 ? -9.587 3.745 -15.265 1.00 64.88 89 ALA A C 1
ATOM 674 O O . ALA A 1 89 ? -10.263 3.281 -14.348 1.00 64.88 89 ALA A O 1
ATOM 675 N N . MET A 1 90 ? -9.567 5.042 -15.547 1.00 54.47 90 MET A N 1
ATOM 676 C CA . MET A 1 90 ? -10.417 6.017 -14.884 1.00 54.47 90 MET A CA 1
ATOM 677 C C . MET A 1 90 ? -11.712 6.192 -15.690 1.00 54.47 90 MET A C 1
ATOM 679 O O . MET A 1 90 ? -11.676 6.871 -16.716 1.00 54.47 90 MET A O 1
ATOM 683 N N . PRO A 1 91 ? -12.876 5.663 -15.270 1.00 43.44 91 PRO A N 1
ATOM 684 C CA . PRO A 1 91 ? -14.130 6.031 -15.914 1.00 43.44 91 PRO A CA 1
ATOM 685 C C . PRO A 1 91 ? -14.475 7.504 -15.634 1.00 43.44 91 PRO A C 1
ATOM 687 O O . PRO A 1 91 ? -14.506 7.928 -14.477 1.00 43.44 91 PRO A O 1
ATOM 690 N N . GLY A 1 92 ? -14.720 8.258 -16.717 1.00 49.03 92 GLY A N 1
ATOM 691 C CA . GLY A 1 92 ? -15.635 9.408 -16.892 1.00 49.03 92 GLY A CA 1
ATOM 692 C C . GLY A 1 92 ? -15.535 10.662 -16.007 1.00 49.03 92 GLY A C 1
ATOM 693 O O . GLY A 1 92 ? -15.921 11.737 -16.451 1.00 49.03 92 GLY A O 1
ATOM 694 N N . VAL A 1 93 ? -15.024 10.570 -14.778 1.00 47.59 93 VAL A N 1
ATOM 695 C CA . VAL A 1 93 ? -15.013 11.651 -13.771 1.00 47.59 93 VAL A CA 1
ATOM 696 C C . VAL A 1 93 ? -13.686 11.694 -13.007 1.00 47.59 93 VAL A C 1
ATOM 698 O O . VAL A 1 93 ? -13.250 12.761 -12.587 1.00 47.59 93 VAL A O 1
ATOM 701 N N . PHE A 1 94 ? -12.967 10.576 -12.884 1.00 47.53 94 PHE A N 1
ATOM 702 C CA . PHE A 1 94 ? -11.674 10.542 -12.188 1.00 47.53 94 PHE A CA 1
ATOM 703 C C . PHE A 1 94 ? -10.543 11.248 -12.962 1.00 47.53 94 PHE A C 1
ATOM 705 O O . PHE A 1 94 ? -9.712 11.922 -12.352 1.00 47.53 94 PHE A O 1
ATOM 712 N N . GLY A 1 95 ? -10.580 11.212 -14.301 1.00 46.06 95 GLY A N 1
ATOM 713 C CA . GLY A 1 95 ? -9.710 12.042 -15.146 1.00 46.06 95 GLY A CA 1
ATOM 714 C C . GLY A 1 95 ? -10.018 13.542 -15.017 1.00 46.06 95 GLY A C 1
ATOM 715 O O . GLY A 1 95 ? -9.105 14.369 -15.012 1.00 46.06 95 GLY A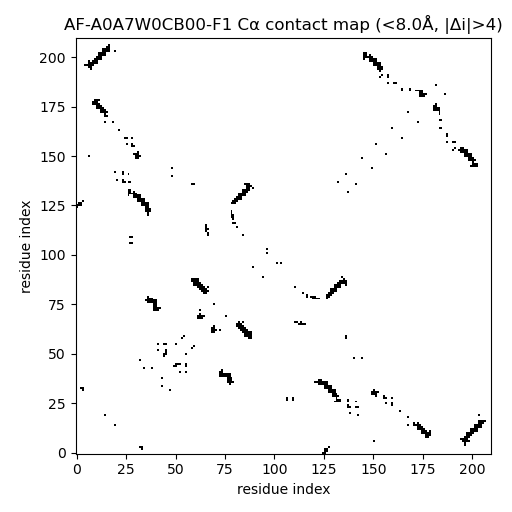 O 1
ATOM 716 N N . ALA A 1 96 ? -11.294 13.895 -14.808 1.00 43.22 96 ALA A N 1
ATOM 717 C CA . ALA A 1 96 ? -11.720 15.260 -14.498 1.00 43.22 96 ALA A CA 1
ATOM 718 C C . ALA A 1 96 ? -11.341 15.666 -13.064 1.00 43.22 96 ALA A C 1
ATOM 720 O O . ALA A 1 96 ? -10.910 16.789 -12.852 1.00 43.22 96 ALA A O 1
ATOM 721 N N . ALA A 1 97 ? -11.359 14.755 -12.086 1.00 43.81 97 ALA A N 1
ATOM 722 C CA . ALA A 1 97 ? -10.884 15.033 -10.733 1.0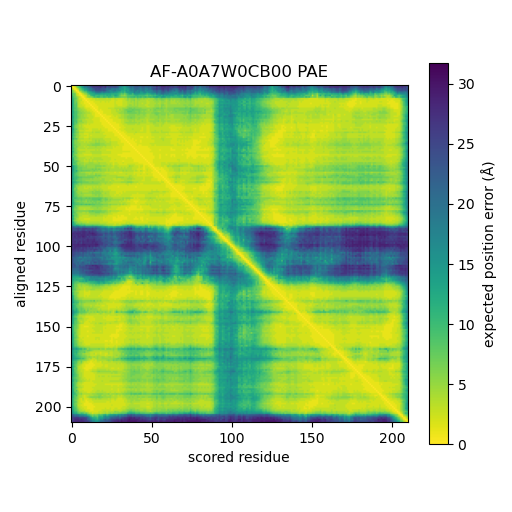0 43.81 97 ALA A CA 1
ATOM 723 C C . ALA A 1 97 ? -9.380 15.363 -10.707 1.00 43.81 97 ALA A C 1
ATOM 725 O O . ALA A 1 97 ? -8.959 16.191 -9.900 1.00 43.81 97 ALA A O 1
ATOM 726 N N . PHE A 1 98 ? -8.562 14.832 -11.625 1.00 42.78 98 PHE A N 1
ATOM 727 C CA . PHE A 1 98 ? -7.181 15.298 -11.822 1.00 42.78 98 PHE A CA 1
ATOM 728 C C . PHE A 1 98 ? -7.081 16.723 -12.419 1.00 42.78 98 PHE A C 1
ATOM 730 O O . PHE A 1 98 ? -6.055 17.377 -12.231 1.00 42.78 98 PHE A O 1
ATOM 737 N N . ARG A 1 99 ? -8.155 17.301 -12.978 1.00 40.97 99 ARG A N 1
ATOM 738 C CA . ARG A 1 99 ? -8.271 18.723 -13.369 1.00 40.97 99 ARG A CA 1
ATOM 739 C C . ARG A 1 99 ? -9.316 19.471 -12.515 1.00 40.97 99 ARG A C 1
ATOM 741 O O . ARG A 1 99 ? -10.482 19.535 -12.855 1.00 40.97 99 ARG A O 1
ATOM 748 N N . LYS A 1 100 ? -8.832 20.146 -11.460 1.00 39.09 100 LYS A N 1
ATOM 749 C CA . LYS A 1 100 ? -9.559 21.094 -10.579 1.00 39.09 100 LYS A CA 1
ATOM 750 C C . LYS A 1 100 ? -10.734 20.506 -9.759 1.00 39.09 100 LYS A C 1
ATOM 752 O O . LYS A 1 100 ? -11.840 20.365 -10.242 1.00 39.09 100 LYS A O 1
ATOM 757 N N . GLN A 1 101 ? -10.470 20.353 -8.453 1.00 41.47 101 GLN A N 1
ATOM 758 C CA . GLN A 1 101 ? -11.433 20.336 -7.330 1.00 41.47 101 GLN A CA 1
ATOM 759 C C . GLN A 1 101 ? -12.368 19.110 -7.204 1.00 41.47 101 GLN A C 1
ATOM 761 O O . GLN A 1 101 ? -13.397 19.010 -7.854 1.00 41.47 101 GLN A O 1
ATOM 766 N N . GLY A 1 102 ? -12.036 18.202 -6.276 1.00 44.22 102 GLY A N 1
ATOM 767 C CA . GLY A 1 102 ? -12.899 17.091 -5.852 1.00 44.22 102 GLY A CA 1
ATOM 768 C C . GLY A 1 102 ? -12.374 16.388 -4.590 1.00 44.22 102 GLY A C 1
ATOM 769 O O . GLY A 1 102 ? -11.235 16.629 -4.183 1.00 44.22 102 GLY A O 1
ATOM 770 N N . THR A 1 103 ? -13.197 15.509 -4.004 1.00 43.81 103 THR A N 1
ATOM 771 C CA . THR A 1 103 ? -13.054 14.782 -2.715 1.00 43.81 103 THR A CA 1
ATOM 772 C C . THR A 1 103 ? -11.711 14.060 -2.492 1.00 43.81 103 THR A C 1
ATOM 774 O O . THR A 1 103 ? -11.340 13.768 -1.361 1.00 43.81 103 THR A O 1
ATOM 777 N N . TYR A 1 104 ? -10.927 13.837 -3.550 1.00 47.22 104 TYR A N 1
ATOM 778 C CA . TYR A 1 104 ? -9.595 13.213 -3.525 1.00 47.22 104 TYR A CA 1
ATOM 779 C C . TYR A 1 104 ? -8.427 14.223 -3.470 1.00 47.22 104 TYR A C 1
ATOM 781 O O . TYR A 1 104 ? -7.276 13.882 -3.744 1.00 47.22 104 TYR A O 1
ATOM 789 N N . SER A 1 105 ? -8.688 15.488 -3.129 1.00 45.41 105 SER A N 1
ATOM 790 C CA . SER A 1 105 ? -7.674 16.554 -3.055 1.00 45.41 105 SER A CA 1
ATOM 791 C C . SER A 1 105 ? -6.523 16.247 -2.082 1.00 45.41 105 SER A C 1
ATOM 793 O O . SER A 1 105 ? -5.383 16.609 -2.373 1.00 45.41 105 SER A O 1
ATOM 795 N N . GLY A 1 106 ? -6.790 15.522 -0.987 1.00 46.22 106 GLY A N 1
ATOM 796 C CA . GLY A 1 106 ? -5.776 15.069 -0.024 1.00 46.22 106 GLY A CA 1
ATOM 797 C C . GLY A 1 106 ? -4.814 14.007 -0.572 1.00 46.22 106 GLY A C 1
ATOM 798 O O . GLY A 1 106 ? -3.625 14.041 -0.264 1.00 46.22 106 GLY A O 1
ATOM 799 N N . LEU A 1 107 ? -5.280 13.125 -1.465 1.00 44.53 107 LEU A N 1
ATOM 800 C CA . LEU A 1 107 ? -4.429 12.133 -2.141 1.00 44.53 107 LEU A CA 1
ATOM 801 C C . LEU A 1 107 ? -3.478 12.784 -3.152 1.00 44.53 107 LEU A C 1
ATOM 803 O O . LEU A 1 107 ? -2.378 12.291 -3.381 1.00 44.53 107 LEU A O 1
ATOM 807 N N . ARG A 1 108 ? -3.848 13.949 -3.699 1.00 49.19 108 ARG A N 1
ATOM 808 C CA . ARG A 1 108 ? -3.016 14.677 -4.666 1.00 49.19 108 ARG A CA 1
ATOM 809 C C . ARG A 1 108 ? -1.695 15.170 -4.065 1.00 49.19 108 ARG A C 1
ATOM 811 O O . ARG A 1 108 ? -0.686 15.118 -4.758 1.00 49.19 108 ARG A O 1
ATOM 818 N N . ARG A 1 109 ? -1.686 15.587 -2.787 1.00 47.28 109 ARG A N 1
ATOM 819 C CA . ARG A 1 109 ? -0.446 15.978 -2.079 1.00 47.28 109 ARG A CA 1
ATOM 820 C C . ARG A 1 109 ? 0.563 14.831 -2.028 1.00 47.28 109 ARG A C 1
ATOM 822 O O . ARG A 1 109 ? 1.752 15.063 -2.219 1.00 47.28 109 ARG A O 1
ATOM 829 N N . HIS A 1 110 ? 0.074 13.606 -1.861 1.00 48.69 110 HIS A N 1
ATOM 830 C CA . HIS A 1 110 ? 0.899 12.410 -1.738 1.00 48.69 110 HIS A CA 1
ATOM 831 C C . HIS A 1 110 ? 1.478 11.924 -3.078 1.00 48.69 110 HIS A C 1
ATOM 833 O O . HIS A 1 110 ? 2.486 11.222 -3.065 1.00 48.69 110 HIS A O 1
ATOM 839 N N . CYS A 1 111 ? 0.906 12.310 -4.225 1.00 41.62 111 CYS A N 1
ATOM 840 C CA . CYS A 1 111 ? 1.537 12.088 -5.536 1.00 41.62 111 CYS A CA 1
ATOM 841 C C . CYS A 1 111 ? 2.649 13.105 -5.848 1.00 41.62 111 CYS A C 1
ATOM 843 O O . CYS A 1 111 ? 3.500 12.833 -6.687 1.00 41.62 111 CYS A O 1
ATOM 845 N N . SER A 1 112 ? 2.642 14.276 -5.202 1.00 42.16 112 SER A N 1
ATOM 846 C CA . SER A 1 112 ? 3.585 15.374 -5.474 1.00 42.16 112 SER A CA 1
ATOM 847 C C . SER A 1 112 ? 4.867 15.365 -4.627 1.00 42.16 112 SER A C 1
ATOM 849 O O . SER A 1 112 ? 5.686 16.271 -4.774 1.00 42.16 112 SER A O 1
ATOM 851 N N . GLU A 1 113 ? 5.088 14.364 -3.770 1.00 44.47 113 GLU A N 1
ATOM 852 C CA . GLU A 1 113 ? 6.350 14.219 -3.027 1.00 44.47 113 GLU A CA 1
ATOM 853 C C . GLU A 1 113 ? 7.456 13.647 -3.927 1.00 44.47 113 GLU A C 1
ATOM 855 O O . GLU A 1 113 ? 7.812 12.474 -3.879 1.00 44.47 113 GLU A O 1
ATOM 860 N N . ILE A 1 114 ? 7.999 14.505 -4.789 1.00 44.56 114 ILE A N 1
ATOM 861 C CA . ILE A 1 114 ? 9.111 14.186 -5.681 1.00 44.56 114 ILE A CA 1
ATOM 862 C C . ILE A 1 114 ? 10.415 14.248 -4.875 1.00 44.56 114 ILE A C 1
ATOM 864 O O . ILE A 1 114 ? 10.945 15.328 -4.610 1.00 44.56 114 ILE A O 1
ATOM 868 N N . ARG A 1 115 ? 10.978 13.093 -4.510 1.00 49.34 115 ARG A N 1
ATOM 869 C CA . ARG A 1 115 ? 12.380 12.992 -4.076 1.00 49.34 115 ARG A CA 1
ATOM 870 C C . ARG A 1 115 ? 13.230 12.543 -5.261 1.00 49.34 115 ARG A C 1
ATOM 872 O O . ARG A 1 115 ? 13.539 11.369 -5.397 1.00 49.34 115 ARG A O 1
ATOM 879 N N . GLN A 1 116 ? 13.626 13.479 -6.126 1.00 46.84 116 GLN A N 1
ATOM 880 C CA . GLN A 1 116 ? 14.597 13.181 -7.185 1.00 46.84 116 GLN A CA 1
ATOM 881 C C . GLN A 1 116 ? 15.965 12.879 -6.567 1.00 46.84 116 GLN A C 1
ATOM 883 O O . GLN A 1 116 ? 16.750 13.786 -6.288 1.00 46.84 116 GLN A O 1
ATOM 888 N N . ASN A 1 117 ? 16.270 11.599 -6.369 1.00 54.22 117 ASN A N 1
ATOM 889 C CA . ASN A 1 117 ? 17.617 11.180 -6.019 1.00 54.22 117 ASN A CA 1
ATOM 890 C C . ASN A 1 117 ? 18.423 11.009 -7.316 1.00 54.22 117 ASN A C 1
ATOM 892 O O . ASN A 1 117 ? 18.231 10.048 -8.058 1.00 54.22 117 ASN A O 1
ATOM 896 N N . LYS A 1 118 ? 19.281 11.986 -7.638 1.00 55.38 118 LYS A N 1
ATOM 897 C CA . LYS A 1 118 ? 19.997 12.060 -8.929 1.00 55.38 118 LYS A CA 1
ATOM 898 C C . LYS A 1 118 ? 21.165 11.074 -9.073 1.00 55.38 118 LYS A C 1
ATOM 900 O O . LYS A 1 118 ? 21.679 10.916 -10.176 1.00 55.38 118 LYS A O 1
ATOM 905 N N . ASN A 1 119 ? 21.572 10.389 -8.006 1.00 64.25 119 ASN A N 1
ATOM 906 C CA . ASN A 1 119 ? 22.690 9.447 -8.060 1.00 64.25 119 ASN A CA 1
ATOM 907 C C . ASN A 1 119 ? 22.178 8.022 -8.250 1.00 64.25 119 ASN A C 1
ATOM 909 O O . ASN A 1 119 ? 21.531 7.489 -7.353 1.00 64.25 119 ASN A O 1
ATOM 913 N N . ARG A 1 120 ? 22.475 7.413 -9.407 1.00 73.00 120 ARG A N 1
ATOM 914 C CA . ARG A 1 120 ? 22.191 5.993 -9.662 1.00 73.00 120 ARG A CA 1
ATOM 915 C C . ARG A 1 120 ? 22.902 5.125 -8.625 1.00 73.00 120 ARG A C 1
ATOM 917 O O . ARG A 1 120 ? 24.112 5.261 -8.425 1.00 73.00 120 ARG A O 1
ATOM 924 N N . VAL A 1 121 ? 22.165 4.238 -7.967 1.00 80.50 121 VAL A N 1
ATOM 925 C CA . VAL A 1 121 ? 22.749 3.230 -7.086 1.00 80.50 121 VAL A CA 1
ATOM 926 C C . VAL A 1 121 ? 23.448 2.173 -7.953 1.00 80.50 121 VAL A C 1
ATOM 928 O O . VAL A 1 121 ? 23.057 1.910 -9.087 1.00 80.50 121 VAL A O 1
ATOM 931 N N . LYS A 1 122 ? 24.537 1.576 -7.448 1.00 80.50 122 LYS A N 1
ATOM 932 C CA . LYS A 1 122 ? 25.198 0.452 -8.133 1.00 80.50 122 LYS A CA 1
ATOM 933 C C . LYS A 1 122 ? 24.197 -0.689 -8.355 1.00 80.50 122 LYS A C 1
ATOM 935 O O . LYS A 1 122 ? 23.490 -1.053 -7.416 1.00 80.50 122 LYS A O 1
ATOM 940 N N . GLN A 1 123 ? 24.212 -1.272 -9.553 1.00 83.88 123 GLN A N 1
ATOM 941 C CA . GLN A 1 123 ? 23.365 -2.405 -9.928 1.00 83.88 123 GLN A CA 1
ATOM 942 C C . GLN A 1 123 ? 23.440 -3.535 -8.890 1.00 83.88 123 GLN A C 1
ATOM 944 O O . GLN A 1 123 ? 24.503 -3.802 -8.321 1.00 83.88 123 GLN A O 1
ATOM 949 N N . GLY A 1 124 ? 22.299 -4.164 -8.611 1.00 84.56 124 GLY A N 1
ATOM 950 C CA . GLY A 1 124 ? 22.178 -5.258 -7.646 1.00 84.56 124 GLY A CA 1
ATOM 951 C C . GLY A 1 124 ? 22.120 -4.833 -6.173 1.00 84.56 124 GLY A C 1
ATOM 952 O O . GLY A 1 124 ? 21.852 -5.668 -5.312 1.00 84.56 124 GLY A O 1
ATOM 953 N N . ARG A 1 125 ? 22.336 -3.553 -5.836 1.00 87.88 125 ARG A N 1
ATOM 954 C CA . ARG A 1 125 ? 22.102 -3.072 -4.464 1.00 87.88 125 ARG A CA 1
ATOM 955 C C . ARG A 1 125 ? 20.611 -2.974 -4.181 1.00 87.88 125 ARG A C 1
ATOM 957 O O . ARG A 1 125 ? 19.869 -2.498 -5.026 1.00 87.88 125 ARG A O 1
ATOM 964 N N . ILE A 1 126 ? 20.204 -3.350 -2.975 1.00 89.81 126 ILE A N 1
ATOM 965 C CA . ILE A 1 126 ? 18.816 -3.206 -2.535 1.00 89.81 126 ILE A CA 1
ATOM 966 C C . ILE A 1 126 ? 18.436 -1.724 -2.448 1.00 89.81 126 ILE A C 1
ATOM 968 O O . ILE A 1 126 ? 19.195 -0.911 -1.910 1.00 89.81 126 ILE A O 1
ATOM 972 N N . VAL A 1 127 ? 17.275 -1.396 -3.010 1.00 91.00 127 VAL A N 1
ATOM 973 C CA . VAL A 1 127 ? 16.641 -0.081 -2.961 1.00 91.00 127 VAL 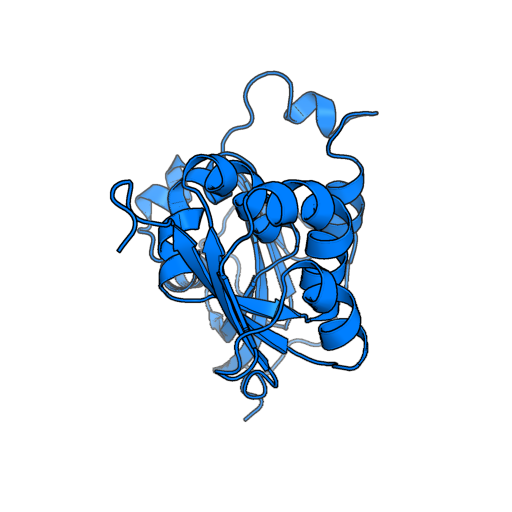A CA 1
ATOM 974 C C . VAL A 1 127 ? 15.191 -0.227 -2.507 1.00 91.00 127 VAL A C 1
ATOM 976 O O . VAL A 1 127 ? 14.490 -1.157 -2.907 1.00 91.00 127 VAL A O 1
ATOM 979 N N . ALA A 1 128 ? 14.743 0.714 -1.677 1.00 91.50 128 ALA A N 1
ATOM 980 C CA . ALA A 1 128 ? 13.357 0.784 -1.226 1.00 91.50 128 ALA A CA 1
ATOM 981 C C . ALA A 1 128 ? 12.448 1.387 -2.307 1.00 91.50 128 ALA A C 1
ATOM 983 O O . ALA A 1 128 ? 12.807 2.388 -2.922 1.00 91.50 128 ALA A O 1
ATOM 984 N N . VAL A 1 129 ? 11.258 0.834 -2.505 1.00 93.81 129 VAL A N 1
ATOM 985 C CA . VAL A 1 129 ? 10.271 1.323 -3.474 1.00 93.81 129 VAL A CA 1
ATOM 986 C C . VAL A 1 129 ? 8.941 1.515 -2.769 1.00 93.81 129 VAL A C 1
ATOM 988 O O . VAL A 1 129 ? 8.411 0.575 -2.182 1.00 93.81 129 VAL A O 1
ATOM 991 N N . THR A 1 130 ? 8.384 2.720 -2.847 1.00 94.19 130 THR A N 1
ATOM 992 C CA . THR A 1 130 ? 7.041 2.998 -2.330 1.00 94.19 130 THR A CA 1
ATOM 993 C C . THR A 1 130 ? 6.025 2.840 -3.453 1.00 94.19 130 THR A C 1
ATOM 995 O O . THR A 1 130 ? 6.076 3.582 -4.428 1.00 94.19 130 THR A O 1
ATOM 998 N N . VAL A 1 131 ? 5.072 1.924 -3.326 1.00 93.88 131 VAL A N 1
ATOM 999 C CA . VAL A 1 131 ? 3.995 1.719 -4.301 1.00 93.88 131 VAL A CA 1
ATOM 1000 C C . VAL A 1 131 ? 2.692 2.288 -3.763 1.00 93.88 131 VAL A C 1
ATOM 1002 O O . VAL A 1 131 ? 2.225 1.901 -2.694 1.00 93.88 131 VAL A O 1
ATOM 1005 N N . LYS A 1 132 ? 2.093 3.209 -4.516 1.00 93.19 132 LYS A N 1
ATOM 1006 C CA . LYS A 1 132 ? 0.786 3.806 -4.242 1.00 93.19 132 LYS A CA 1
ATOM 1007 C C . LYS A 1 132 ? -0.223 3.263 -5.240 1.00 93.19 132 LYS A C 1
ATOM 1009 O O . LYS A 1 132 ? -0.080 3.498 -6.441 1.00 93.19 132 LYS A O 1
ATOM 1014 N N . CYS A 1 133 ? -1.240 2.567 -4.747 1.00 90.56 133 CYS A N 1
ATOM 1015 C CA . CYS A 1 133 ? -2.305 2.028 -5.586 1.00 90.56 133 CYS A CA 1
ATOM 1016 C C . CYS A 1 133 ? -3.544 2.909 -5.476 1.00 90.56 133 CYS A C 1
ATOM 1018 O O . CYS A 1 133 ? -3.988 3.258 -4.381 1.00 90.56 133 CYS A O 1
ATOM 1020 N N . PHE A 1 134 ? -4.120 3.249 -6.622 1.00 85.62 134 PHE A N 1
ATOM 1021 C CA . PHE A 1 134 ? -5.340 4.040 -6.705 1.00 85.62 134 PHE A CA 1
ATOM 1022 C C . PHE A 1 134 ? -6.476 3.213 -7.304 1.00 85.62 134 PHE A C 1
ATOM 1024 O O . PHE A 1 134 ? -6.264 2.099 -7.779 1.00 85.62 134 PHE A O 1
ATOM 1031 N N . ASN A 1 135 ? -7.686 3.775 -7.247 1.00 82.94 135 ASN A N 1
ATOM 1032 C CA . ASN A 1 135 ? -8.897 3.297 -7.917 1.00 82.94 135 ASN A CA 1
ATOM 1033 C C . ASN A 1 135 ? -9.101 1.767 -7.897 1.00 82.94 135 ASN A C 1
ATOM 1035 O O . ASN A 1 135 ? -9.065 1.159 -6.828 1.00 82.94 135 ASN A O 1
ATOM 1039 N N . GLN A 1 136 ? -9.367 1.157 -9.056 1.00 84.69 136 GLN A N 1
ATOM 1040 C CA . GLN A 1 136 ? -9.613 -0.272 -9.178 1.00 84.69 136 GLN A CA 1
ATOM 1041 C C . GLN A 1 136 ? -8.383 -1.105 -8.800 1.00 84.69 136 GLN A C 1
ATOM 1043 O O . GLN A 1 136 ? -8.565 -2.199 -8.291 1.00 84.69 136 GLN A O 1
ATOM 1048 N N . VAL A 1 137 ? -7.151 -0.594 -8.938 1.00 86.00 137 VAL A N 1
ATOM 1049 C CA . VAL A 1 137 ? -5.952 -1.348 -8.512 1.00 86.00 137 VAL A CA 1
ATOM 1050 C C . VAL A 1 137 ? -5.955 -1.565 -7.000 1.00 86.00 137 VAL A C 1
ATOM 1052 O O . VAL A 1 137 ? -5.704 -2.672 -6.534 1.00 86.00 137 VAL A O 1
ATOM 1055 N N . ALA A 1 138 ? -6.304 -0.533 -6.226 1.00 87.00 138 ALA A N 1
ATOM 1056 C CA . ALA A 1 138 ? -6.462 -0.659 -4.776 1.00 87.00 138 ALA A CA 1
ATOM 1057 C C . ALA A 1 138 ? -7.636 -1.579 -4.389 1.00 87.00 138 ALA A C 1
ATOM 1059 O O . ALA A 1 138 ? -7.611 -2.194 -3.326 1.00 87.00 138 ALA A O 1
ATOM 1060 N N . ALA A 1 139 ? -8.671 -1.675 -5.228 1.00 84.25 139 ALA A N 1
ATOM 1061 C CA . ALA A 1 139 ? -9.809 -2.557 -4.987 1.00 84.25 139 ALA A CA 1
ATOM 1062 C C . ALA A 1 139 ? -9.508 -4.027 -5.311 1.00 84.25 139 ALA A C 1
ATOM 1064 O O . ALA A 1 139 ? -9.885 -4.891 -4.522 1.00 84.25 139 ALA A O 1
ATOM 1065 N N . ASP A 1 140 ? -8.831 -4.288 -6.430 1.00 84.56 140 ASP A N 1
ATOM 1066 C CA . ASP A 1 140 ? -8.504 -5.630 -6.926 1.00 84.56 140 ASP A CA 1
ATOM 1067 C C . ASP A 1 140 ? -7.497 -6.326 -5.998 1.00 84.56 140 ASP A C 1
ATOM 1069 O O . ASP A 1 140 ? -7.651 -7.502 -5.687 1.00 84.56 140 ASP A O 1
ATOM 1073 N N . LEU A 1 141 ? -6.496 -5.587 -5.508 1.00 83.44 141 LEU A N 1
ATOM 1074 C CA . LEU A 1 141 ? -5.372 -6.155 -4.750 1.00 83.44 141 LEU A CA 1
ATOM 1075 C C . LEU A 1 141 ? -5.477 -5.931 -3.241 1.00 83.44 141 LEU A C 1
ATOM 1077 O O . LEU A 1 141 ? -4.726 -6.514 -2.458 1.00 83.44 141 LEU A O 1
ATOM 1081 N N . GLY A 1 142 ? -6.386 -5.049 -2.823 1.00 78.38 142 GLY A N 1
ATOM 1082 C CA . GLY A 1 142 ? -6.305 -4.452 -1.502 1.00 78.38 142 GLY A CA 1
ATOM 1083 C C . GLY A 1 142 ? -6.495 -5.435 -0.354 1.00 78.38 142 GLY A C 1
ATOM 1084 O O . GLY A 1 142 ? -5.788 -5.362 0.643 1.00 78.38 142 GLY A O 1
ATOM 1085 N N . ASN A 1 143 ? -7.425 -6.378 -0.497 1.00 83.25 143 ASN A N 1
ATOM 1086 C CA . ASN A 1 143 ? -7.714 -7.331 0.573 1.00 83.25 143 ASN A CA 1
ATOM 1087 C C . ASN A 1 143 ? -6.548 -8.312 0.766 1.00 83.25 143 ASN A C 1
ATOM 1089 O O . ASN A 1 143 ? -6.030 -8.430 1.869 1.00 83.25 143 ASN A O 1
ATOM 1093 N N . GLN A 1 144 ? -6.072 -8.930 -0.320 1.00 85.56 144 GLN A N 1
ATOM 1094 C CA . GLN A 1 144 ? -4.985 -9.911 -0.267 1.00 85.56 144 GLN A CA 1
ATOM 1095 C C . GLN A 1 144 ? -3.686 -9.310 0.294 1.00 85.56 144 GLN A C 1
ATOM 1097 O O . GLN A 1 144 ? -3.008 -9.936 1.113 1.00 85.56 144 GLN A O 1
ATOM 1102 N N . LEU A 1 145 ? -3.340 -8.086 -0.122 1.00 87.88 145 LEU A N 1
ATOM 1103 C CA . LEU A 1 145 ? -2.150 -7.400 0.383 1.00 87.88 145 LEU A CA 1
ATOM 1104 C C . LEU A 1 145 ? -2.272 -7.097 1.882 1.00 87.88 145 LEU A C 1
ATOM 1106 O O . LEU A 1 145 ? -1.328 -7.339 2.631 1.00 87.88 145 LEU A O 1
ATOM 1110 N N . LEU A 1 146 ? -3.434 -6.617 2.337 1.00 88.38 146 LEU A N 1
ATOM 1111 C CA . LEU A 1 146 ? -3.664 -6.312 3.751 1.00 88.38 146 LEU A CA 1
ATOM 1112 C C . LEU A 1 146 ? -3.700 -7.556 4.642 1.00 88.38 146 LEU A C 1
ATOM 1114 O O . LEU A 1 146 ? -3.186 -7.499 5.755 1.00 88.38 146 LEU A O 1
ATOM 1118 N N . GLU A 1 147 ? -4.255 -8.667 4.163 1.00 88.31 147 GLU A N 1
ATOM 1119 C CA . GLU A 1 147 ? -4.276 -9.936 4.900 1.00 88.31 147 GLU A CA 1
ATOM 1120 C C . GLU A 1 147 ? -2.863 -10.512 5.067 1.00 88.31 147 GLU A C 1
ATOM 1122 O O . GLU A 1 147 ? -2.500 -10.990 6.140 1.00 88.31 147 GLU A O 1
ATOM 1127 N N . THR A 1 148 ? -2.029 -10.417 4.027 1.00 87.00 148 THR A N 1
ATOM 1128 C CA . THR A 1 148 ? -0.620 -10.857 4.077 1.00 87.00 148 THR A CA 1
ATOM 1129 C C . THR A 1 148 ? 0.228 -9.933 4.964 1.00 87.00 148 THR A C 1
ATOM 1131 O O . THR A 1 148 ? 1.180 -10.349 5.642 1.00 87.00 148 THR A O 1
ATOM 1134 N N . GLY A 1 149 ? -0.146 -8.660 4.998 1.00 90.25 149 GLY A N 1
ATOM 1135 C CA . GLY A 1 149 ? 0.513 -7.607 5.743 1.00 90.25 149 GLY A CA 1
ATOM 1136 C C . GLY A 1 149 ? 1.394 -6.746 4.856 1.00 90.25 149 GLY A C 1
ATOM 1137 O O . GLY A 1 149 ? 2.224 -7.246 4.098 1.00 90.25 149 GLY A O 1
ATOM 1138 N N . VAL A 1 150 ? 1.235 -5.436 4.998 1.00 92.50 150 VAL A N 1
ATOM 1139 C CA . VAL A 1 150 ? 1.948 -4.420 4.220 1.00 92.50 150 VAL A CA 1
ATOM 1140 C C . VAL A 1 150 ? 2.864 -3.613 5.126 1.00 92.50 150 VAL A C 1
ATOM 1142 O O . VAL A 1 150 ? 2.547 -3.399 6.294 1.00 92.50 150 VAL A O 1
ATOM 1145 N N . VAL A 1 151 ? 3.998 -3.153 4.602 1.00 94.19 151 VAL A N 1
ATOM 1146 C CA . VAL A 1 151 ? 4.897 -2.247 5.329 1.00 94.19 151 VAL A CA 1
ATOM 1147 C C . VAL A 1 151 ? 4.673 -0.824 4.840 1.00 94.19 151 VAL A C 1
ATOM 1149 O O . VAL A 1 151 ? 4.585 -0.595 3.638 1.00 94.19 151 VAL A O 1
ATOM 1152 N N . MET A 1 152 ? 4.577 0.143 5.747 1.00 93.75 152 MET A N 1
ATOM 1153 C CA . MET A 1 152 ? 4.490 1.562 5.395 1.00 93.75 152 MET A CA 1
ATOM 1154 C C . MET A 1 152 ? 5.069 2.450 6.496 1.00 93.75 152 MET A C 1
ATOM 1156 O O . MET A 1 152 ? 5.321 1.994 7.608 1.00 93.75 152 MET A O 1
ATOM 1160 N N . GLU A 1 153 ? 5.261 3.734 6.209 1.00 92.12 153 GLU A N 1
ATOM 1161 C CA . GLU A 1 153 ? 5.713 4.701 7.209 1.00 92.12 153 GLU A CA 1
ATOM 1162 C C . GLU A 1 153 ? 4.621 4.970 8.257 1.00 92.12 153 GLU A C 1
ATOM 1164 O O . GLU A 1 153 ? 3.460 5.224 7.919 1.00 92.12 153 GLU A O 1
ATOM 1169 N N . ILE A 1 154 ? 5.004 5.013 9.537 1.00 93.50 154 ILE A N 1
ATOM 1170 C CA . ILE A 1 154 ? 4.079 5.272 10.653 1.00 93.50 154 ILE A CA 1
ATOM 1171 C C . ILE A 1 154 ? 3.360 6.613 10.480 1.00 93.50 154 ILE A C 1
ATOM 1173 O O . ILE A 1 154 ? 2.161 6.707 10.728 1.00 93.50 154 ILE A O 1
ATOM 1177 N N . LYS A 1 155 ? 4.065 7.649 10.007 1.00 93.12 155 LYS A N 1
ATOM 1178 C CA . LYS A 1 155 ? 3.477 8.978 9.758 1.00 93.12 155 LYS A CA 1
ATOM 1179 C C . LYS A 1 155 ? 2.350 8.934 8.716 1.00 93.12 155 LYS A C 1
ATOM 1181 O O . LYS A 1 155 ? 1.376 9.672 8.842 1.00 93.12 155 LYS A O 1
ATOM 1186 N N . ASP A 1 156 ? 2.482 8.073 7.707 1.00 91.81 156 ASP A N 1
ATOM 1187 C CA . ASP A 1 156 ? 1.550 7.996 6.586 1.00 91.81 156 ASP A CA 1
ATOM 1188 C C . ASP A 1 156 ? 0.298 7.234 7.031 1.00 91.81 156 ASP A C 1
ATOM 1190 O O . ASP A 1 156 ? -0.827 7.675 6.783 1.00 91.81 156 ASP A O 1
ATOM 1194 N N . PHE A 1 157 ? 0.479 6.152 7.796 1.00 93.31 157 PHE A N 1
ATOM 1195 C CA . PHE A 1 157 ? -0.642 5.469 8.433 1.00 93.31 157 PHE A CA 1
ATOM 1196 C C . PHE A 1 157 ? -1.341 6.351 9.475 1.00 93.31 157 PHE A C 1
ATOM 1198 O O . PHE A 1 157 ? -2.565 6.340 9.565 1.00 93.31 157 PHE A O 1
ATOM 1205 N N . LEU A 1 158 ? -0.597 7.158 10.236 1.00 93.12 158 LEU A N 1
ATOM 1206 C CA . LEU A 1 158 ? -1.167 8.088 11.209 1.00 93.12 158 LEU A CA 1
ATOM 1207 C C . LEU A 1 158 ? -2.026 9.171 10.537 1.00 93.12 158 LEU A C 1
ATOM 1209 O O . LEU A 1 158 ? -3.102 9.477 11.051 1.00 93.12 158 LEU A O 1
ATOM 1213 N N . ASP A 1 159 ? -1.615 9.732 9.391 1.00 91.12 159 ASP A N 1
ATOM 1214 C CA . ASP A 1 159 ? -2.466 10.669 8.635 1.00 91.12 159 ASP A CA 1
ATOM 1215 C C . ASP A 1 159 ? -3.720 9.967 8.091 1.00 91.12 159 ASP A C 1
ATOM 1217 O O . ASP A 1 159 ? -4.820 10.516 8.196 1.00 91.12 159 ASP A O 1
ATOM 1221 N N . PHE A 1 160 ? -3.592 8.734 7.586 1.00 91.56 160 PHE A N 1
ATOM 1222 C CA . PHE A 1 160 ? -4.745 7.913 7.205 1.00 91.56 160 PHE A CA 1
ATOM 1223 C C . PHE A 1 160 ? -5.710 7.711 8.386 1.00 91.56 160 PHE A C 1
ATOM 1225 O O . PHE A 1 160 ? -6.897 8.039 8.278 1.00 91.56 160 PHE A O 1
ATOM 1232 N N . TRP A 1 161 ? -5.207 7.231 9.526 1.00 91.31 161 TRP A N 1
ATOM 1233 C CA . TRP A 1 161 ? -6.007 6.952 10.716 1.00 91.31 161 TRP A CA 1
ATOM 1234 C C . TRP A 1 161 ? -6.627 8.223 11.288 1.00 91.31 161 TRP A C 1
ATOM 1236 O O . TRP A 1 161 ? -7.788 8.227 11.656 1.00 91.31 161 TRP A O 1
ATOM 1246 N N . THR A 1 162 ? -5.924 9.351 11.291 1.00 89.31 162 THR A N 1
ATOM 1247 C CA . THR A 1 162 ? -6.488 10.616 11.791 1.00 89.31 162 THR A CA 1
ATOM 1248 C C . THR A 1 162 ? -7.659 11.096 10.926 1.00 89.31 162 THR A C 1
ATOM 1250 O O . THR A 1 162 ? -8.618 11.678 11.432 1.00 89.31 162 THR A O 1
ATOM 1253 N N . ARG A 1 163 ? -7.622 10.838 9.612 1.00 87.88 163 ARG A N 1
ATOM 1254 C CA . ARG A 1 163 ? -8.696 11.237 8.686 1.00 87.88 163 ARG A CA 1
ATOM 1255 C C . ARG A 1 163 ? -9.882 10.281 8.684 1.00 87.88 163 ARG A C 1
ATOM 1257 O O . ARG A 1 163 ? -11.008 10.737 8.511 1.00 87.88 163 ARG A O 1
ATOM 1264 N N . GLN A 1 164 ? -9.632 8.979 8.821 1.00 85.69 164 GLN A N 1
ATOM 1265 C CA . GLN A 1 164 ? -10.652 7.932 8.673 1.00 85.69 164 GLN A CA 1
ATOM 1266 C C . GLN A 1 164 ? -11.054 7.268 10.002 1.00 85.69 164 GLN A C 1
ATOM 1268 O O . GLN A 1 164 ? -12.093 6.612 10.071 1.00 85.69 164 GLN A O 1
ATOM 1273 N N . GLY A 1 165 ? -10.266 7.458 11.060 1.00 77.50 165 GLY A N 1
ATOM 1274 C CA . GLY A 1 165 ? -10.351 6.772 12.353 1.00 77.50 165 GLY A CA 1
ATOM 1275 C C . GLY A 1 165 ? -11.698 6.947 13.023 1.00 77.50 165 GLY A C 1
ATOM 1276 O O . GLY A 1 165 ? -12.315 5.959 13.381 1.00 77.50 165 GLY A O 1
ATOM 1277 N N . SER A 1 166 ? -12.259 8.158 13.019 1.00 82.94 166 SER A N 1
ATOM 1278 C CA . SER A 1 166 ? -13.604 8.400 13.571 1.00 82.94 166 SER A CA 1
ATOM 1279 C C . SER A 1 166 ? -14.722 7.563 12.926 1.00 82.94 166 SER A C 1
ATOM 1281 O O . SER A 1 166 ? -15.777 7.371 13.529 1.00 82.94 166 SER A O 1
ATOM 1283 N N . ILE A 1 167 ? -14.533 7.081 11.692 1.00 83.75 167 ILE A N 1
ATOM 1284 C CA . ILE A 1 167 ? -15.474 6.178 11.017 1.00 83.75 167 ILE A CA 1
ATOM 1285 C C . ILE A 1 167 ? -15.127 4.720 11.330 1.00 83.75 167 ILE A C 1
ATOM 1287 O O . ILE A 1 167 ? -16.038 3.924 11.537 1.00 83.75 167 ILE A O 1
ATOM 1291 N N . LEU A 1 168 ? -13.836 4.377 11.368 1.00 82.81 168 LEU A N 1
ATOM 1292 C CA . LEU A 1 168 ? -13.359 3.030 11.694 1.00 82.81 168 LEU A CA 1
ATOM 1293 C C . LEU A 1 168 ? -13.668 2.651 13.149 1.00 82.81 168 LEU A C 1
ATOM 1295 O O . LEU A 1 168 ? -14.120 1.543 13.400 1.00 82.81 168 LEU A O 1
ATOM 1299 N N . GLU A 1 169 ? -13.507 3.586 14.083 1.00 85.44 169 GLU A N 1
ATOM 1300 C CA . GLU A 1 169 ? -13.729 3.427 15.524 1.00 85.44 169 GLU A CA 1
ATOM 1301 C C . GLU A 1 169 ? -15.192 3.128 15.879 1.00 85.44 169 GLU A C 1
ATOM 1303 O O . GLU A 1 169 ? -15.452 2.480 16.890 1.00 85.44 169 GLU A O 1
ATOM 1308 N N . LYS A 1 170 ? -16.158 3.550 15.049 1.00 84.62 170 LYS A N 1
ATOM 1309 C CA . LYS A 1 170 ? -17.598 3.369 15.324 1.00 84.62 170 LYS A CA 1
ATOM 1310 C C . LYS A 1 170 ? -18.030 1.913 15.420 1.00 84.62 170 LYS A C 1
ATOM 1312 O O . LYS A 1 170 ? -18.982 1.623 16.136 1.00 84.62 170 LYS A O 1
ATOM 1317 N N . ASP A 1 171 ? -17.337 1.025 14.717 1.00 83.62 171 ASP A N 1
ATOM 1318 C CA . ASP A 1 171 ? -17.641 -0.406 14.733 1.00 83.62 171 ASP A CA 1
ATOM 1319 C C . ASP A 1 171 ? -16.782 -1.159 15.766 1.00 83.62 171 ASP A C 1
ATOM 1321 O O . ASP A 1 171 ? -16.772 -2.385 15.769 1.00 83.62 171 ASP A O 1
ATOM 1325 N N . ASN A 1 172 ? -16.069 -0.425 16.634 1.00 85.12 172 ASN A N 1
ATOM 1326 C CA . ASN A 1 172 ? -15.178 -0.940 17.673 1.00 85.12 172 ASN A CA 1
ATOM 1327 C C . ASN A 1 172 ? -14.241 -2.054 17.163 1.00 85.12 172 ASN A C 1
ATOM 1329 O O . ASN A 1 172 ? -14.345 -3.202 17.604 1.00 85.12 172 ASN A O 1
ATOM 1333 N N . PRO A 1 173 ? -13.354 -1.737 16.202 1.00 89.50 173 PRO A N 1
ATOM 1334 C CA . PRO A 1 173 ? -12.480 -2.727 15.603 1.00 89.50 173 PRO A CA 1
ATOM 1335 C C . PRO A 1 173 ? -11.517 -3.276 16.651 1.00 89.50 173 PRO A C 1
ATOM 1337 O O . PRO A 1 173 ? -11.078 -2.554 17.552 1.00 89.50 173 PRO A O 1
ATOM 1340 N N . GLU A 1 174 ? -11.144 -4.544 16.513 1.00 92.75 174 GLU A N 1
ATOM 1341 C CA . GLU A 1 174 ? -10.085 -5.079 17.356 1.00 92.75 174 GLU A CA 1
ATOM 1342 C C . GLU A 1 174 ? -8.746 -4.583 16.835 1.00 92.75 174 GLU A C 1
ATOM 1344 O O . GLU A 1 174 ? -8.409 -4.815 15.676 1.00 92.75 174 GLU A O 1
ATOM 1349 N N . VAL A 1 175 ? -7.979 -3.903 17.684 1.00 94.06 175 VAL A N 1
ATOM 1350 C CA . VAL A 1 175 ? -6.660 -3.393 17.319 1.00 94.06 175 VAL A CA 1
ATOM 1351 C C . VAL A 1 175 ? -5.614 -3.982 18.245 1.00 94.06 175 VAL A C 1
ATOM 1353 O O . VAL A 1 175 ? -5.767 -3.969 19.467 1.00 94.06 175 VAL A O 1
ATOM 1356 N N . GLN A 1 176 ? -4.530 -4.474 17.659 1.00 94.69 176 GLN A N 1
ATOM 1357 C CA . GLN A 1 176 ? -3.343 -4.904 18.377 1.00 94.69 176 GLN A CA 1
ATOM 1358 C C . GLN A 1 176 ? -2.126 -4.154 17.848 1.00 94.69 176 GLN A C 1
ATOM 1360 O O . GLN A 1 176 ? -1.948 -4.037 16.638 1.00 94.69 176 GLN A O 1
ATOM 1365 N N . ILE A 1 177 ? -1.282 -3.670 18.756 1.00 93.50 177 ILE A N 1
ATOM 1366 C CA . ILE A 1 177 ? 0.040 -3.116 18.451 1.00 93.50 177 ILE A CA 1
ATOM 1367 C C . ILE A 1 177 ? 1.074 -3.934 19.218 1.00 93.50 177 ILE A C 1
ATOM 1369 O O . ILE A 1 177 ? 0.981 -4.045 20.439 1.00 93.50 177 ILE A O 1
ATOM 1373 N N . ASN A 1 178 ? 2.056 -4.501 18.517 1.00 92.25 178 ASN A N 1
ATOM 1374 C CA . ASN A 1 178 ? 3.087 -5.384 19.066 1.00 92.25 178 ASN A CA 1
ATOM 1375 C C . ASN A 1 178 ? 2.469 -6.471 19.968 1.00 92.25 178 ASN A C 1
ATOM 1377 O O . ASN A 1 178 ? 2.854 -6.631 21.127 1.00 92.25 178 ASN A O 1
ATOM 1381 N N . HIS A 1 179 ? 1.433 -7.143 19.454 1.00 88.69 179 HIS A N 1
ATOM 1382 C CA . HIS A 1 179 ? 0.632 -8.168 20.145 1.00 88.69 179 HIS A CA 1
ATOM 1383 C C . HIS A 1 179 ? -0.133 -7.703 21.398 1.00 88.69 179 HIS A C 1
ATOM 1385 O O . HIS A 1 179 ? -0.731 -8.517 22.098 1.00 88.69 179 HIS A O 1
ATOM 1391 N N . THR A 1 180 ? -0.160 -6.401 21.689 1.00 92.81 180 THR A N 1
ATOM 1392 C CA . THR A 1 180 ? -0.935 -5.834 22.797 1.00 92.81 180 THR A CA 1
ATOM 1393 C C . THR A 1 180 ? -2.236 -5.255 22.265 1.00 92.81 180 THR A C 1
ATOM 1395 O O . THR A 1 180 ? -2.214 -4.367 21.411 1.00 92.81 180 THR A O 1
ATOM 1398 N N . LYS A 1 181 ? -3.377 -5.742 22.769 1.00 94.69 181 LYS A N 1
ATOM 1399 C CA . LYS A 1 181 ? -4.694 -5.191 22.428 1.00 94.69 181 LYS A CA 1
ATOM 1400 C C . LYS A 1 181 ? -4.805 -3.764 22.960 1.00 94.69 181 LYS A C 1
ATOM 1402 O O . LYS A 1 181 ? -4.536 -3.523 24.135 1.00 94.69 181 LYS A O 1
ATOM 1407 N N . ILE A 1 182 ? -5.218 -2.841 22.101 1.00 94.25 182 ILE A N 1
ATOM 1408 C CA . ILE A 1 182 ? -5.462 -1.441 22.455 1.00 94.25 182 ILE A CA 1
ATOM 1409 C C . ILE A 1 182 ? -6.849 -1.014 21.985 1.00 94.25 182 ILE A C 1
ATOM 1411 O O . ILE A 1 182 ? -7.426 -1.615 21.076 1.00 94.25 182 ILE A O 1
ATOM 1415 N N . HIS A 1 183 ? -7.394 0.030 22.602 1.00 92.38 183 HIS A N 1
ATOM 1416 C CA . HIS A 1 183 ? -8.638 0.621 22.134 1.00 92.38 183 HIS A CA 1
ATOM 1417 C C . HIS A 1 183 ? -8.390 1.405 20.837 1.00 92.38 183 HIS A C 1
ATOM 1419 O O . HIS A 1 183 ? -7.363 2.070 20.688 1.00 92.38 183 HIS A O 1
ATOM 1425 N N . ALA A 1 184 ? -9.338 1.362 19.898 1.00 90.25 184 ALA A N 1
ATOM 1426 C CA . ALA A 1 184 ? -9.189 2.007 18.591 1.00 90.25 184 ALA A CA 1
ATOM 1427 C C . ALA A 1 184 ? -8.930 3.526 18.698 1.00 90.25 184 ALA A C 1
ATOM 1429 O O . ALA A 1 184 ? -8.127 4.071 17.944 1.00 90.25 184 ALA A O 1
ATOM 1430 N N . GLY A 1 185 ? -9.530 4.189 19.694 1.00 90.06 185 GLY A N 1
ATOM 1431 C CA . GLY A 1 185 ? -9.296 5.613 19.973 1.00 90.06 185 GLY A CA 1
ATOM 1432 C C . GLY A 1 185 ? -7.877 5.949 20.463 1.00 90.06 185 GLY A C 1
ATOM 1433 O O . GLY A 1 185 ? -7.443 7.092 20.339 1.00 90.06 185 GLY A O 1
ATOM 1434 N N . ASP A 1 186 ? -7.120 4.964 20.958 1.00 92.50 186 ASP A N 1
ATOM 1435 C CA . ASP A 1 186 ? -5.752 5.162 21.459 1.00 92.50 186 ASP A CA 1
ATOM 1436 C C . ASP A 1 186 ? -4.687 4.967 20.369 1.00 92.50 186 ASP A C 1
ATOM 1438 O O . ASP A 1 186 ? -3.502 5.239 20.590 1.00 92.50 186 ASP A O 1
ATOM 1442 N N . VAL A 1 187 ? -5.083 4.511 19.174 1.00 92.25 187 VAL A N 1
ATOM 1443 C CA . VAL A 1 187 ? -4.170 4.217 18.058 1.00 92.25 187 VAL A CA 1
ATOM 1444 C C . VAL A 1 187 ? -3.353 5.445 17.673 1.00 92.25 187 VAL A C 1
ATOM 1446 O O . VAL A 1 187 ? -2.126 5.369 17.606 1.00 92.25 187 VAL A O 1
ATOM 1449 N N . ALA A 1 188 ? -4.009 6.591 17.465 1.00 92.06 188 ALA A N 1
ATOM 1450 C CA . ALA A 1 188 ? -3.327 7.816 17.053 1.00 92.06 188 ALA A CA 1
ATOM 1451 C C . ALA A 1 188 ? -2.319 8.287 18.112 1.00 92.06 188 ALA A C 1
ATOM 1453 O 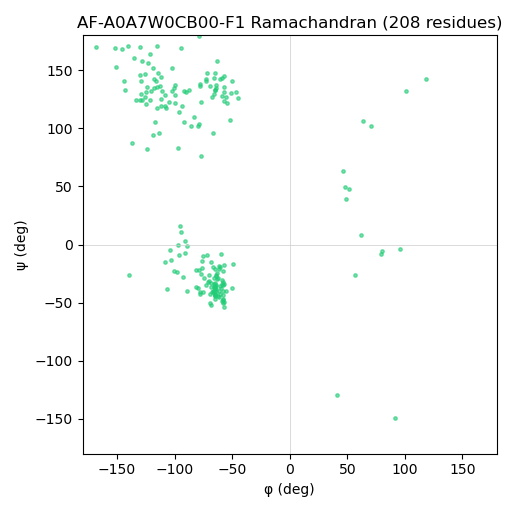O . ALA A 1 188 ? -1.177 8.610 17.784 1.00 92.06 188 ALA A O 1
ATOM 1454 N N . ALA A 1 189 ? -2.713 8.261 19.389 1.00 92.38 189 ALA A N 1
ATOM 1455 C CA . ALA A 1 189 ? -1.838 8.620 20.500 1.00 92.38 189 ALA A CA 1
ATOM 1456 C C . ALA A 1 189 ? -0.623 7.682 20.582 1.00 92.38 189 ALA A C 1
ATOM 1458 O O . ALA A 1 189 ? 0.512 8.150 20.673 1.00 92.38 189 ALA A O 1
ATOM 1459 N N . THR A 1 190 ? -0.846 6.371 20.460 1.00 92.38 190 THR A N 1
ATOM 1460 C CA . THR A 1 190 ? 0.208 5.350 20.536 1.00 92.38 190 THR A CA 1
ATOM 1461 C C . THR A 1 190 ? 1.204 5.467 19.385 1.00 92.38 190 THR A C 1
ATOM 1463 O O . THR A 1 190 ? 2.415 5.398 19.598 1.00 92.38 190 THR A O 1
ATOM 1466 N N . LEU A 1 191 ? 0.714 5.662 18.159 1.00 92.12 191 LEU A N 1
ATOM 1467 C CA . LEU A 1 191 ? 1.564 5.780 16.975 1.00 92.12 191 LEU A CA 1
ATOM 1468 C C . LEU A 1 191 ? 2.293 7.123 16.893 1.00 92.12 191 LEU A C 1
ATOM 1470 O O . LEU A 1 191 ? 3.405 7.163 16.377 1.00 92.12 191 LEU A O 1
ATOM 1474 N N . SER A 1 192 ? 1.729 8.205 17.441 1.00 91.81 192 SER A N 1
ATOM 1475 C CA . SER A 1 192 ? 2.374 9.529 17.436 1.00 91.81 192 SER A CA 1
ATOM 1476 C C . SER A 1 192 ? 3.718 9.569 18.177 1.00 91.81 192 SER A C 1
ATOM 1478 O O . SER A 1 192 ? 4.547 10.438 17.916 1.00 91.81 192 SER A O 1
ATOM 1480 N N . GLN A 1 193 ? 3.953 8.607 19.073 1.00 90.25 193 GLN A N 1
ATOM 1481 C CA . GLN A 1 193 ? 5.190 8.461 19.842 1.00 90.25 193 GLN A CA 1
ATOM 1482 C C . GLN A 1 193 ? 6.245 7.601 19.130 1.00 90.25 193 GLN A C 1
ATOM 1484 O O . GLN A 1 193 ? 7.325 7.371 19.676 1.00 90.25 193 GLN A O 1
ATOM 1489 N N . LYS A 1 194 ? 5.937 7.078 17.939 1.00 90.62 194 LYS A N 1
ATOM 1490 C CA . LYS A 1 194 ? 6.779 6.128 17.209 1.00 90.62 194 LYS A CA 1
ATOM 1491 C C . LYS A 1 194 ? 7.206 6.704 15.863 1.00 90.62 194 LYS A C 1
ATOM 1493 O O . LYS A 1 194 ? 6.519 7.530 15.268 1.00 90.62 194 LYS A O 1
ATOM 1498 N N . THR A 1 195 ? 8.361 6.262 15.378 1.00 89.50 195 THR A N 1
ATOM 1499 C CA . THR A 1 195 ? 8.932 6.689 14.096 1.00 89.50 195 THR A CA 1
ATOM 1500 C C . THR A 1 195 ? 9.456 5.490 13.311 1.00 89.50 195 THR A C 1
ATOM 1502 O O . THR A 1 195 ? 9.684 4.409 13.863 1.00 89.50 195 THR A O 1
ATOM 1505 N N . GLY A 1 196 ? 9.628 5.685 12.004 1.00 90.44 196 GLY A N 1
ATOM 1506 C CA . GLY A 1 196 ? 10.031 4.635 11.076 1.00 90.44 196 GLY A CA 1
ATOM 1507 C C . GLY A 1 196 ? 8.836 3.925 10.451 1.00 90.44 196 GLY A C 1
ATOM 1508 O O . GLY A 1 196 ? 7.777 4.522 10.237 1.00 90.44 196 GLY A O 1
ATOM 1509 N N . THR A 1 197 ? 9.033 2.651 10.140 1.00 91.69 197 THR A N 1
ATOM 1510 C CA . THR A 1 197 ? 8.097 1.831 9.376 1.00 91.69 197 THR A CA 1
ATOM 1511 C C . THR A 1 197 ? 7.312 0.900 10.292 1.00 91.69 197 THR A C 1
ATOM 1513 O O . THR A 1 197 ? 7.777 0.502 11.360 1.00 91.69 197 THR A O 1
ATOM 1516 N N . MET A 1 198 ? 6.104 0.546 9.873 1.00 94.19 198 MET A N 1
ATOM 1517 C CA . MET A 1 198 ? 5.250 -0.415 10.554 1.00 94.19 198 MET A CA 1
ATOM 1518 C C . MET A 1 198 ? 4.740 -1.464 9.581 1.00 94.19 198 MET A C 1
ATOM 1520 O O . MET A 1 198 ? 4.460 -1.154 8.422 1.00 94.19 198 MET A O 1
ATOM 1524 N N . ARG A 1 199 ? 4.589 -2.695 10.068 1.00 95.00 199 ARG A N 1
ATOM 1525 C CA . ARG A 1 199 ? 3.848 -3.748 9.380 1.00 95.00 199 ARG A CA 1
ATOM 1526 C C . ARG A 1 199 ? 2.396 -3.686 9.825 1.00 95.00 199 ARG A C 1
ATOM 1528 O O . ARG A 1 199 ? 2.123 -3.641 11.020 1.00 95.00 199 ARG A O 1
ATOM 1535 N N . ILE A 1 200 ? 1.478 -3.697 8.869 1.00 94.25 200 ILE A N 1
ATOM 1536 C CA . ILE A 1 200 ? 0.041 -3.617 9.115 1.00 94.25 200 ILE A CA 1
ATOM 1537 C C . ILE A 1 200 ? -0.627 -4.808 8.460 1.00 94.25 200 ILE A C 1
ATOM 1539 O O . ILE A 1 200 ? -0.530 -4.974 7.246 1.00 94.25 200 ILE A O 1
ATOM 1543 N N . GLN A 1 201 ? -1.316 -5.600 9.266 1.00 94.25 201 GLN A N 1
ATOM 1544 C CA . GLN A 1 201 ? -2.208 -6.660 8.827 1.00 94.25 201 GLN A CA 1
ATOM 1545 C C . GLN A 1 201 ? -3.639 -6.270 9.154 1.00 94.25 201 GLN A C 1
ATOM 1547 O O . GLN A 1 201 ? -3.932 -5.805 10.257 1.00 94.25 201 GLN A O 1
ATOM 1552 N N . ILE A 1 202 ? -4.531 -6.422 8.183 1.00 91.44 202 ILE A N 1
ATOM 1553 C CA . ILE A 1 202 ? -5.944 -6.117 8.378 1.00 91.44 202 ILE A CA 1
ATOM 1554 C C . ILE A 1 202 ? -6.768 -7.295 7.900 1.00 91.44 202 ILE A C 1
ATOM 1556 O O . ILE A 1 202 ? -6.686 -7.691 6.740 1.00 91.44 202 ILE A O 1
ATOM 1560 N N . HIS A 1 203 ? -7.600 -7.797 8.803 1.00 90.50 203 HIS A N 1
ATOM 1561 C CA . HIS A 1 203 ? -8.566 -8.843 8.534 1.00 90.50 203 HIS A CA 1
ATOM 1562 C C . HIS A 1 203 ? -9.970 -8.263 8.621 1.00 90.50 203 HIS A C 1
ATOM 1564 O O . HIS A 1 203 ? -10.270 -7.389 9.442 1.00 90.50 203 HIS A O 1
ATOM 1570 N N . ALA A 1 204 ? -10.852 -8.757 7.766 1.00 87.19 204 ALA A N 1
ATOM 1571 C CA . ALA A 1 204 ? -12.262 -8.538 7.985 1.00 87.19 204 ALA A CA 1
ATOM 1572 C C . ALA A 1 204 ? -12.749 -9.497 9.074 1.00 87.19 204 ALA A C 1
ATOM 1574 O O . ALA A 1 204 ? -12.409 -10.675 9.054 1.00 87.19 204 ALA A O 1
ATOM 1575 N N . ALA A 1 205 ? -13.557 -8.997 10.002 1.00 84.88 205 ALA A N 1
ATOM 1576 C CA . ALA A 1 205 ? -14.326 -9.834 10.900 1.00 84.88 205 ALA A CA 1
ATOM 1577 C C . ALA A 1 205 ? -15.208 -10.756 10.055 1.00 84.88 205 ALA A C 1
ATOM 1579 O O . ALA A 1 205 ? -15.901 -10.295 9.134 1.00 84.88 205 ALA A O 1
ATOM 1580 N N . ASP A 1 206 ? -15.191 -12.045 10.371 1.00 74.44 206 ASP A N 1
ATOM 1581 C CA . ASP A 1 206 ? -16.115 -12.988 9.768 1.00 74.44 206 ASP A CA 1
ATOM 1582 C C . ASP A 1 206 ? -17.553 -12.526 10.032 1.00 74.44 206 ASP A C 1
ATOM 1584 O O . ASP A 1 206 ? -17.880 -11.974 11.086 1.00 74.44 206 ASP A O 1
ATOM 1588 N N . ALA A 1 207 ? -18.451 -12.761 9.070 1.00 54.44 207 ALA A N 1
ATOM 1589 C CA . ALA A 1 207 ? -19.875 -12.430 9.206 1.00 54.44 207 ALA A CA 1
ATOM 1590 C C . ALA A 1 207 ? -20.549 -13.147 10.400 1.00 54.44 207 ALA A C 1
ATOM 1592 O O . ALA A 1 207 ? -21.696 -12.864 10.743 1.00 54.44 207 ALA A O 1
ATOM 1593 N N . GLN A 1 208 ? -19.832 -14.074 11.032 1.00 43.12 208 GLN A N 1
ATOM 1594 C CA . GLN A 1 208 ? -20.184 -14.774 12.250 1.00 43.12 208 GLN A CA 1
ATOM 1595 C C . GLN A 1 208 ? -19.108 -14.437 13.276 1.00 43.12 208 GLN A C 1
ATOM 1597 O O . GLN A 1 208 ? -18.063 -15.071 13.287 1.00 43.12 208 GLN A O 1
ATOM 1602 N N . GLY A 1 209 ? -19.345 -13.423 14.110 1.00 40.47 209 GLY A N 1
ATOM 1603 C CA . GLY A 1 209 ? -18.412 -13.060 15.172 1.00 40.47 209 GLY A CA 1
ATOM 1604 C C . GLY A 1 209 ? -18.049 -14.271 16.031 1.00 40.47 209 GLY A C 1
ATOM 1605 O O . GLY A 1 209 ? -18.881 -14.747 16.807 1.00 40.47 209 GLY A O 1
ATOM 1606 N N . ARG A 1 210 ? -16.819 -14.757 15.866 1.00 33.34 210 ARG A N 1
ATOM 1607 C CA . ARG A 1 210 ? -16.089 -15.630 16.779 1.00 33.34 210 ARG A CA 1
ATOM 1608 C C . ARG A 1 210 ? -14.604 -15.357 16.648 1.00 33.34 210 ARG A C 1
ATOM 1610 O O . ARG A 1 210 ? -14.142 -15.241 15.497 1.00 33.34 210 ARG A O 1
#

Nearest PDB structures (foldseek):
  3gku-assembly1_B  TM=1.776E-01  e=4.375E+00  [Clostridium] symbiosum ATCC 14940
  8dqq-assembly1_A  TM=2.021E-01  e=9.242E+00  Arabidopsis thaliana
  4xrt-assembly2_B  TM=1.856E-01  e=7.203E+00  Streptomyces steffisburgensis

pLDDT: mean 80.96, std 17.3, range [33.34, 95.69]

Solvent-accessible surface area (backbone atoms only — not comparable to full-atom values): 11637 Å² total; per-residue (Å²): 137,65,66,82,70,75,52,77,38,44,33,44,36,36,33,58,62,88,46,50,75,63,56,36,57,52,32,48,68,31,34,53,46,78,44,44,14,61,41,33,44,46,62,49,48,22,63,77,62,74,46,52,71,66,47,52,70,75,44,46,70,43,40,25,51,54,70,40,78,50,92,52,43,80,81,37,59,39,38,49,57,45,40,38,41,40,25,28,77,62,70,97,48,54,65,48,46,76,58,74,81,50,98,62,59,74,55,53,60,64,59,64,70,59,69,85,69,86,68,76,49,63,73,66,40,61,27,51,36,33,42,21,29,32,71,58,45,19,64,77,42,34,61,67,46,26,57,74,42,39,35,28,46,40,70,50,52,44,54,48,42,72,74,46,33,82,65,55,43,73,74,63,33,51,31,27,50,71,88,40,78,49,60,56,86,47,47,61,65,60,50,71,79,54,74,60,35,25,34,38,28,43,43,64,46,59,99,64,90,124

Foldseek 3Di:
DPDQPPFPKEKEWAFAPVCLVLVLVLLLLWFKDKDWWFAQQLNCCCVVLVHDSCCCVQFWPFKDKLLHTDPDSRPDTRQAAIEIETEGDDPDCVVVVVPDDDPCPVSVVSSNPRPPPPDGDPGRDMHMYIYRYDDVSSVVRVQVDQQVWTKDWLVSVLVSCVVCLVVRLVRFMFMDMPNRTDTSVCSNVVSVVDGGMYIHHYHYQDPDHD

Radius of gyration: 17.37 Å; Cα contacts (8 Å, |Δi|>4): 371; chains: 1; bounding box: 45×37×44 Å

Secondary structure (DSSP, 8-state):
--PPPPPSEEEEEEE-GGGHHHHGGGGGT-EEEEEETTEEHHHHHHHHHT--HHHHHHHEEEEEETTEE-S-TTT-EE-SSEEEEEEE---TTHHHHTSS--TTHHHHHHH-------SPPPTT-EEEEEEEE-HHHHHHHHHHHHHH-EEEEHHHHHHHHHHHHHHHGGG--EEEETTEEE-GGGHHHHHHT--SEEEEEEEEPPSS--

Sequence (210 aa):
MTSIAEPSVEMAIIVAQSRLSLIRLVFGYGIQFETPAGTRVSDFLQQALCTDAGYIQNRIQTLFMDGRAVDSPESEEIQNTCTLAVSAAMPGVFGAAFRKQGTYSGLRRHCSEIRQNKNRVKQGRIVAVTVKCFNQVAADLGNQLLETGVVMEIKDFLDFWTRQGSILEKDNPEVQINHTKIHAGDVAATLSQKTGTMRIQIHAADAQGR